Protein AF-J2ZNI0-F1 (afdb_monomer)

Structure (mmCIF, N/CA/C/O backbone):
data_AF-J2ZNI0-F1
#
_entry.id   AF-J2ZNI0-F1
#
loop_
_atom_site.group_PDB
_atom_site.id
_atom_site.type_symbol
_atom_site.label_atom_id
_atom_site.label_alt_id
_atom_site.label_comp_id
_atom_site.label_asym_id
_atom_site.label_entity_id
_atom_site.label_seq_id
_atom_site.pdbx_PDB_ins_code
_atom_site.Cartn_x
_atom_site.Cartn_y
_atom_site.Cartn_z
_atom_site.occupancy
_atom_site.B_iso_or_equiv
_atom_site.auth_seq_id
_atom_site.auth_comp_id
_atom_site.auth_asym_id
_atom_site.auth_atom_id
_atom_site.pdbx_PDB_model_num
ATOM 1 N N . MET A 1 1 ? 14.545 -14.728 9.143 1.00 82.94 1 MET A N 1
ATOM 2 C CA . MET A 1 1 ? 13.294 -15.509 9.314 1.00 82.94 1 MET A CA 1
ATOM 3 C C . MET A 1 1 ? 12.331 -15.325 8.142 1.00 82.94 1 MET A C 1
ATOM 5 O O . MET A 1 1 ? 12.681 -15.823 7.086 1.00 82.94 1 MET A O 1
ATOM 9 N N . VAL A 1 2 ? 11.197 -14.601 8.222 1.00 84.56 2 VAL A N 1
ATOM 10 C CA . VAL A 1 2 ? 10.229 -14.538 7.083 1.00 84.56 2 VAL A CA 1
ATOM 11 C C . VAL A 1 2 ? 10.854 -13.955 5.817 1.00 84.56 2 VAL A C 1
ATOM 13 O O . VAL A 1 2 ? 10.818 -14.554 4.750 1.00 84.56 2 VAL A O 1
ATOM 16 N N . ARG A 1 3 ? 11.522 -12.808 5.967 1.00 85.62 3 ARG A N 1
ATOM 17 C CA . ARG A 1 3 ? 12.233 -12.109 4.887 1.00 85.62 3 ARG A CA 1
ATOM 18 C C . ARG A 1 3 ? 13.288 -12.976 4.188 1.00 85.62 3 ARG A C 1
ATOM 20 O O . ARG A 1 3 ? 13.640 -12.725 3.038 1.00 85.62 3 ARG A O 1
ATOM 27 N N . ASP A 1 4 ? 13.841 -13.935 4.916 1.00 88.50 4 ASP A N 1
ATOM 28 C CA . ASP A 1 4 ? 14.938 -14.780 4.456 1.00 88.50 4 ASP A CA 1
ATOM 29 C C . ASP A 1 4 ? 14.427 -16.152 3.978 1.00 88.50 4 ASP A C 1
ATOM 31 O O . ASP A 1 4 ? 15.221 -16.965 3.520 1.00 88.50 4 ASP A O 1
ATOM 35 N N . GLY A 1 5 ? 13.105 -16.384 4.017 1.00 87.94 5 GLY A N 1
ATOM 36 C CA . GLY A 1 5 ? 12.471 -17.640 3.608 1.00 87.94 5 GLY A CA 1
ATOM 37 C C . GLY A 1 5 ? 12.583 -18.768 4.639 1.00 87.94 5 GLY A C 1
ATOM 38 O O . GLY A 1 5 ? 12.378 -19.924 4.297 1.00 87.94 5 GLY A O 1
ATOM 39 N N . GLU A 1 6 ? 12.919 -18.459 5.894 1.00 90.12 6 GLU A N 1
ATOM 40 C CA . GLU A 1 6 ? 13.098 -19.458 6.964 1.00 90.12 6 GLU A CA 1
ATOM 41 C C . GLU A 1 6 ? 11.835 -19.650 7.824 1.00 90.12 6 GLU A C 1
ATOM 43 O O . GLU A 1 6 ? 11.809 -20.502 8.708 1.00 90.12 6 GLU A O 1
ATOM 48 N N . LEU A 1 7 ? 10.812 -18.810 7.639 1.00 92.00 7 LEU A N 1
ATOM 49 C CA . LEU A 1 7 ? 9.540 -18.874 8.360 1.00 92.00 7 LEU A CA 1
ATOM 50 C C . LEU A 1 7 ? 8.406 -18.476 7.412 1.00 92.00 7 LEU A C 1
ATOM 52 O O . LEU A 1 7 ? 8.493 -17.416 6.791 1.00 92.00 7 LEU A O 1
ATOM 56 N N . ALA A 1 8 ? 7.345 -19.282 7.351 1.00 95.38 8 ALA A N 1
ATOM 57 C CA . ALA A 1 8 ? 6.133 -18.955 6.604 1.00 95.38 8 ALA A CA 1
ATOM 58 C C . ALA A 1 8 ? 5.547 -17.603 7.054 1.00 95.38 8 ALA A C 1
ATOM 60 O O . ALA A 1 8 ? 5.527 -17.269 8.248 1.00 95.38 8 ALA A O 1
ATOM 61 N N . ALA A 1 9 ? 5.067 -16.807 6.100 1.00 95.94 9 ALA A N 1
ATOM 62 C CA . ALA A 1 9 ? 4.512 -15.491 6.387 1.00 95.94 9 ALA A CA 1
ATOM 63 C C . ALA A 1 9 ? 3.203 -15.602 7.185 1.00 95.94 9 ALA A C 1
ATOM 65 O O . ALA A 1 9 ? 2.964 -14.774 8.068 1.00 95.94 9 ALA A O 1
ATOM 66 N N . SER A 1 10 ? 2.402 -16.652 6.964 1.00 96.50 10 SER A N 1
ATOM 67 C CA . SER A 1 10 ? 1.192 -16.921 7.759 1.00 96.50 10 SER A CA 1
ATOM 68 C C . SER A 1 10 ? 1.489 -17.193 9.237 1.00 96.50 10 SER A C 1
ATOM 70 O O . SER A 1 10 ? 0.748 -16.733 10.111 1.00 96.50 10 SER A O 1
ATOM 72 N N . HIS A 1 11 ? 2.598 -17.874 9.547 1.00 96.12 11 HIS A N 1
ATOM 73 C CA . HIS A 1 11 ? 3.023 -18.127 10.926 1.00 96.12 11 HIS A CA 1
ATOM 74 C C . HIS A 1 11 ? 3.373 -16.830 11.649 1.00 96.12 11 HIS A C 1
ATOM 76 O O . HIS A 1 11 ? 2.922 -16.607 12.777 1.00 96.12 11 HIS A O 1
ATOM 82 N N . PHE A 1 12 ? 4.128 -15.946 10.991 1.00 95.81 12 PHE A N 1
ATOM 83 C CA . PHE A 1 12 ? 4.393 -14.621 11.541 1.00 95.81 12 PHE A CA 1
ATOM 84 C C . PHE A 1 12 ? 3.108 -13.807 11.689 1.00 95.81 12 PHE A C 1
ATOM 86 O O . PHE A 1 12 ? 2.906 -13.205 12.738 1.00 95.81 12 PHE A O 1
ATOM 93 N N . LEU A 1 13 ? 2.233 -13.806 10.678 1.00 96.69 13 LEU A N 1
ATOM 94 C CA . LEU A 1 13 ? 0.973 -13.065 10.708 1.00 96.69 13 LEU A CA 1
ATOM 95 C C . LEU A 1 13 ? 0.125 -13.461 11.922 1.00 96.69 13 LEU A C 1
ATOM 97 O O . LEU A 1 13 ? -0.307 -12.599 12.687 1.00 96.69 13 LEU A O 1
ATOM 101 N N . LYS A 1 14 ? -0.037 -14.768 12.155 1.00 96.75 14 LYS A N 1
ATOM 102 C CA . LYS A 1 14 ? -0.744 -15.305 13.322 1.00 96.75 14 LYS A CA 1
ATOM 103 C C . LYS A 1 14 ? -0.095 -14.870 14.638 1.00 96.75 14 LYS A C 1
ATOM 105 O O . LYS A 1 14 ? -0.798 -14.415 15.537 1.00 96.75 14 LYS A O 1
ATOM 110 N N . ALA A 1 15 ? 1.228 -14.985 14.750 1.00 97.12 15 ALA A N 1
ATOM 111 C CA . ALA A 1 15 ? 1.955 -14.590 15.956 1.00 97.12 15 ALA A CA 1
ATOM 112 C C . ALA A 1 15 ? 1.879 -13.074 16.217 1.00 97.12 15 ALA A C 1
ATOM 114 O O . ALA A 1 15 ? 1.720 -12.653 17.360 1.00 97.12 15 ALA A O 1
ATOM 115 N N . ALA A 1 16 ? 1.949 -12.251 15.169 1.00 97.25 16 ALA A N 1
ATOM 116 C CA . ALA A 1 16 ? 1.841 -10.800 15.266 1.00 97.25 16 ALA A CA 1
ATOM 117 C C . ALA A 1 16 ? 0.445 -10.373 15.740 1.00 97.25 16 ALA A C 1
ATOM 119 O O . ALA A 1 16 ? 0.343 -9.537 16.633 1.00 97.25 16 ALA A O 1
ATOM 120 N N . LEU A 1 17 ? -0.619 -10.984 15.205 1.00 97.69 17 LEU A N 1
ATOM 121 C CA . LEU A 1 17 ? -1.990 -10.734 15.659 1.00 97.69 17 LEU A CA 1
ATOM 122 C C . LEU A 1 17 ? -2.195 -11.131 17.128 1.00 97.69 17 LEU A C 1
ATOM 124 O O . LEU A 1 17 ? -2.845 -10.394 17.858 1.00 97.69 17 LEU A O 1
ATOM 128 N N . GLN A 1 18 ? -1.606 -12.244 17.575 1.00 97.62 18 GLN A N 1
ATOM 129 C CA . GLN A 1 18 ? -1.633 -12.650 18.988 1.00 97.62 18 GLN A CA 1
ATOM 130 C C . GLN A 1 18 ? -0.844 -11.690 19.888 1.00 97.62 18 GLN A C 1
ATOM 132 O O . GLN A 1 18 ? -1.264 -11.393 21.000 1.00 97.62 18 GLN A O 1
ATOM 137 N N . ALA A 1 19 ? 0.298 -11.175 19.425 1.00 97.38 19 ALA A N 1
ATOM 138 C CA . ALA A 1 19 ? 1.089 -10.217 20.196 1.00 97.38 19 ALA A CA 1
ATOM 139 C C . ALA A 1 19 ? 0.328 -8.900 20.442 1.00 97.38 19 ALA A C 1
ATOM 141 O O . ALA A 1 19 ? 0.448 -8.309 21.515 1.00 97.38 19 ALA A O 1
ATOM 142 N N . LEU A 1 20 ? -0.502 -8.470 19.484 1.00 97.75 20 LEU A N 1
ATOM 143 C CA . LEU A 1 20 ? -1.340 -7.274 19.618 1.00 97.75 20 LEU A CA 1
ATOM 144 C C . LEU A 1 20 ? -2.411 -7.390 20.719 1.00 97.75 20 LEU A C 1
ATOM 146 O O . LEU A 1 20 ? -2.923 -6.360 21.162 1.00 97.75 20 LEU A O 1
ATOM 150 N N . ASP A 1 21 ? -2.712 -8.599 21.206 1.00 96.19 21 ASP A N 1
ATOM 151 C CA . ASP A 1 21 ? -3.653 -8.814 22.315 1.00 96.19 21 ASP A CA 1
ATOM 152 C C . ASP A 1 21 ? -3.163 -8.179 23.618 1.00 96.19 21 ASP A C 1
ATOM 154 O O . ASP A 1 21 ? -3.965 -7.698 24.415 1.00 96.19 21 ASP A O 1
ATOM 158 N N . VAL A 1 22 ? -1.845 -8.181 23.832 1.00 96.44 22 VAL A N 1
ATOM 159 C CA . VAL A 1 22 ? -1.219 -7.798 25.108 1.00 96.44 22 VAL A CA 1
ATOM 160 C C . VAL A 1 22 ? -0.264 -6.615 24.988 1.00 96.44 22 VAL A C 1
ATOM 162 O O . VAL A 1 22 ? 0.098 -6.027 26.003 1.00 96.44 22 VAL A O 1
ATOM 165 N N . GLU A 1 23 ? 0.177 -6.278 23.775 1.00 97.31 23 GLU A N 1
ATOM 166 C CA . GLU A 1 23 ? 1.100 -5.168 23.554 1.00 97.31 23 GLU A CA 1
ATOM 167 C C . GLU A 1 23 ? 0.386 -3.817 23.679 1.00 97.31 23 GLU A C 1
ATOM 169 O O . GLU A 1 23 ? -0.640 -3.589 23.040 1.00 97.31 23 GLU A O 1
ATOM 174 N N . GLU A 1 24 ? 0.967 -2.902 24.450 1.00 95.56 24 GLU A N 1
ATOM 175 C CA . GLU A 1 24 ? 0.419 -1.566 24.725 1.00 95.56 24 GLU A CA 1
ATOM 176 C C . GLU A 1 24 ? 1.384 -0.439 24.308 1.00 95.56 24 GLU A C 1
ATOM 178 O O . GLU A 1 24 ? 1.010 0.735 24.253 1.00 95.56 24 GLU A O 1
ATOM 183 N N . HIS A 1 25 ? 2.637 -0.759 23.966 1.00 96.81 25 HIS A N 1
ATOM 184 C CA . HIS A 1 25 ? 3.612 0.217 23.500 1.00 96.81 25 HIS A CA 1
ATOM 185 C C . HIS A 1 25 ? 3.367 0.601 22.034 1.00 96.81 25 HIS A C 1
ATOM 187 O O . HIS A 1 25 ? 3.664 -0.152 21.106 1.00 96.81 25 HIS A O 1
ATOM 193 N N . SER A 1 26 ? 2.909 1.838 21.830 1.00 95.69 26 SER A N 1
ATOM 194 C CA . SER A 1 26 ? 2.548 2.425 20.528 1.00 95.69 26 SER A CA 1
ATOM 195 C C . SER A 1 26 ? 3.579 2.193 19.406 1.00 95.69 26 SER A C 1
ATOM 197 O O . SER A 1 26 ? 3.214 1.808 18.297 1.00 95.69 26 SER A O 1
ATOM 199 N N . SER A 1 27 ? 4.883 2.337 19.675 1.00 96.31 27 SER A N 1
ATOM 200 C CA . SER A 1 27 ? 5.927 2.114 18.660 1.00 96.31 27 SER A CA 1
ATOM 201 C C . SER A 1 27 ? 6.095 0.641 18.265 1.00 96.31 27 SER A C 1
ATOM 203 O O . SER A 1 27 ? 6.411 0.341 17.110 1.00 96.31 27 SER A O 1
ATOM 205 N N . VAL A 1 28 ? 5.865 -0.286 19.200 1.00 97.62 28 VAL A N 1
ATOM 206 C CA . VAL A 1 28 ? 5.904 -1.731 18.937 1.00 97.62 28 VAL A CA 1
ATOM 207 C C . VAL A 1 28 ? 4.687 -2.134 18.114 1.00 97.62 28 VAL A C 1
ATOM 209 O O . VAL A 1 28 ? 4.846 -2.822 17.106 1.00 97.62 28 VAL A O 1
ATOM 212 N N . ILE A 1 29 ? 3.503 -1.632 18.474 1.00 98.19 29 ILE A N 1
ATOM 213 C CA . ILE A 1 29 ? 2.250 -1.849 17.738 1.00 98.19 29 ILE A CA 1
ATOM 214 C C . ILE A 1 29 ? 2.391 -1.356 16.299 1.00 98.19 29 ILE A C 1
ATOM 216 O O . ILE A 1 29 ? 2.178 -2.130 15.367 1.00 98.19 29 ILE A O 1
ATOM 220 N N . GLN A 1 30 ? 2.844 -0.116 16.100 1.00 97.31 30 GLN A N 1
ATOM 221 C CA . GLN A 1 30 ? 3.096 0.434 14.769 1.00 97.31 30 GLN A CA 1
ATOM 222 C C . GLN A 1 30 ? 4.065 -0.449 13.963 1.00 97.31 30 GLN A C 1
ATOM 224 O O . GLN A 1 30 ? 3.828 -0.736 12.787 1.00 97.31 30 GLN A O 1
ATOM 229 N N . GLY A 1 31 ? 5.143 -0.922 14.596 1.00 97.81 31 GLY A N 1
ATOM 230 C CA . GLY A 1 31 ? 6.099 -1.830 13.966 1.00 97.81 31 GLY A CA 1
ATOM 231 C C . GLY A 1 31 ? 5.519 -3.211 13.632 1.00 97.81 31 GLY A C 1
ATOM 232 O O . GLY A 1 31 ? 5.945 -3.824 12.651 1.00 97.81 31 GLY A O 1
ATOM 233 N N . LEU A 1 32 ? 4.587 -3.735 14.429 1.00 97.69 32 LEU A N 1
ATOM 234 C CA . LEU A 1 32 ? 3.885 -4.992 14.150 1.00 97.69 32 LEU A CA 1
ATOM 235 C C . LEU A 1 32 ? 2.897 -4.819 12.996 1.00 97.69 32 LEU A C 1
ATOM 237 O O . LEU A 1 32 ? 2.938 -5.606 12.052 1.00 97.69 32 LEU A O 1
ATOM 241 N N . LEU A 1 33 ? 2.089 -3.758 13.018 1.00 98.25 33 LEU A N 1
ATOM 242 C CA . LEU A 1 33 ? 1.130 -3.445 11.957 1.00 98.25 33 LEU A CA 1
ATOM 243 C C . LEU A 1 33 ? 1.825 -3.252 10.605 1.00 98.25 33 LEU A C 1
ATOM 245 O O . LEU A 1 33 ? 1.403 -3.848 9.622 1.00 98.25 33 LEU A O 1
ATOM 249 N N . GLY A 1 34 ? 2.958 -2.542 10.554 1.00 97.44 34 GLY A N 1
ATOM 250 C CA . GLY A 1 34 ? 3.727 -2.408 9.309 1.00 97.44 34 GLY A CA 1
ATOM 251 C C . GLY A 1 34 ? 4.244 -3.747 8.755 1.00 97.44 34 GLY A C 1
ATOM 252 O O . GLY A 1 34 ? 4.296 -3.957 7.539 1.00 97.44 34 GLY A O 1
ATOM 253 N N . ARG A 1 35 ? 4.585 -4.702 9.631 1.00 96.88 35 ARG A N 1
ATOM 254 C CA . ARG A 1 35 ? 4.986 -6.057 9.214 1.00 96.88 35 ARG A CA 1
ATOM 255 C C . ARG A 1 35 ? 3.791 -6.902 8.778 1.00 96.88 35 ARG A C 1
ATOM 257 O O . ARG A 1 35 ? 3.934 -7.665 7.826 1.00 96.88 35 ARG A O 1
ATOM 264 N N . ILE A 1 36 ? 2.632 -6.744 9.420 1.00 97.56 36 ILE A N 1
ATOM 265 C CA . ILE A 1 36 ? 1.362 -7.338 8.973 1.00 97.56 36 ILE A CA 1
ATOM 266 C C . ILE A 1 36 ? 1.040 -6.849 7.557 1.00 97.56 36 ILE A C 1
ATOM 268 O O . ILE A 1 36 ? 0.841 -7.674 6.667 1.00 97.56 36 ILE A O 1
ATOM 272 N N . THR A 1 37 ? 1.123 -5.538 7.314 1.00 96.62 37 THR A N 1
ATOM 273 C CA . THR A 1 37 ? 0.961 -4.954 5.977 1.00 96.62 37 THR A CA 1
ATOM 274 C C . THR A 1 37 ? 1.948 -5.545 4.975 1.00 96.62 37 THR A C 1
ATOM 276 O O . THR A 1 37 ? 1.549 -5.880 3.871 1.00 96.62 37 THR A O 1
ATOM 279 N N . THR A 1 38 ? 3.219 -5.737 5.341 1.00 95.50 38 THR A N 1
ATOM 280 C CA . THR A 1 38 ? 4.216 -6.369 4.449 1.00 95.50 38 THR A CA 1
ATOM 281 C C . THR A 1 38 ? 3.859 -7.824 4.115 1.00 95.50 38 THR A C 1
ATOM 283 O O . THR A 1 38 ? 4.047 -8.275 2.983 1.00 95.50 38 THR A O 1
ATOM 286 N N . CYS A 1 39 ? 3.324 -8.571 5.087 1.00 95.88 39 CYS A N 1
ATOM 287 C CA . CYS A 1 39 ? 2.883 -9.946 4.861 1.00 95.88 39 CYS A CA 1
ATOM 288 C C . CYS A 1 39 ? 1.713 -9.996 3.878 1.00 95.88 39 CYS A C 1
ATOM 290 O O . CYS A 1 39 ? 1.759 -10.762 2.918 1.00 95.88 39 CYS A O 1
ATOM 292 N N . LEU A 1 40 ? 0.704 -9.149 4.086 1.00 95.44 40 LEU A N 1
ATOM 293 C CA . LEU A 1 40 ? -0.473 -9.077 3.226 1.00 95.44 40 LEU A CA 1
ATOM 294 C C . LEU A 1 40 ? -0.149 -8.490 1.845 1.00 95.44 40 LEU A C 1
ATOM 296 O O . LEU A 1 40 ? -0.647 -8.975 0.839 1.00 95.44 40 LEU A O 1
ATOM 300 N N . SER A 1 41 ? 0.707 -7.484 1.725 1.00 92.44 41 SER A N 1
ATOM 301 C CA . SER A 1 41 ? 0.947 -6.849 0.424 1.00 92.44 41 SER A CA 1
ATOM 302 C C . SER A 1 41 ? 1.918 -7.630 -0.467 1.00 92.44 41 SER A C 1
ATOM 304 O O . SER A 1 41 ? 1.745 -7.614 -1.689 1.00 92.44 41 SER A O 1
ATOM 306 N N . ALA A 1 42 ? 2.886 -8.353 0.115 1.00 92.94 42 ALA A N 1
ATOM 307 C CA . ALA A 1 42 ? 3.982 -8.960 -0.644 1.00 92.94 42 ALA A CA 1
ATOM 308 C C . ALA A 1 42 ? 4.298 -10.423 -0.287 1.00 92.94 42 ALA A C 1
ATOM 310 O O . ALA A 1 42 ? 4.409 -11.253 -1.190 1.00 92.94 42 ALA A O 1
ATOM 311 N N . PHE A 1 43 ? 4.496 -10.760 0.994 1.00 95.88 43 PHE A N 1
ATOM 312 C CA . PHE A 1 43 ? 5.112 -12.053 1.351 1.00 95.88 43 PHE A CA 1
ATOM 313 C C . PHE A 1 43 ? 4.167 -13.252 1.304 1.00 95.88 43 PHE A C 1
ATOM 315 O O . PHE A 1 43 ? 4.638 -14.367 1.095 1.00 95.88 43 PHE A O 1
ATOM 322 N N . LEU A 1 44 ? 2.863 -13.055 1.486 1.00 95.81 44 LEU A N 1
ATOM 323 C CA . LEU A 1 44 ? 1.900 -14.130 1.282 1.00 95.81 44 LEU A CA 1
ATOM 324 C C . LEU A 1 44 ? 1.701 -14.379 -0.219 1.00 95.81 44 LEU A C 1
ATOM 326 O O . LEU A 1 44 ? 1.426 -13.426 -0.957 1.00 95.81 44 LEU A O 1
ATOM 330 N N . PRO A 1 45 ? 1.757 -15.643 -0.682 1.00 94.62 45 PRO A N 1
ATOM 331 C CA . PRO A 1 45 ? 1.326 -15.993 -2.024 1.00 94.62 45 PRO A CA 1
ATOM 332 C C . PRO A 1 45 ? -0.107 -15.499 -2.278 1.00 94.62 45 PRO A C 1
ATOM 334 O O . PRO A 1 45 ? -0.946 -15.565 -1.372 1.00 94.62 45 PRO A O 1
ATOM 337 N N . PRO A 1 46 ? -0.442 -15.062 -3.506 1.00 91.69 46 PRO A N 1
ATOM 338 C CA . PRO A 1 46 ? -1.741 -14.464 -3.810 1.00 91.69 46 PRO A CA 1
ATOM 339 C C . PRO A 1 46 ? -2.950 -15.309 -3.388 1.00 91.69 46 PRO A C 1
ATOM 341 O O . PRO A 1 46 ? -3.937 -14.752 -2.912 1.00 91.69 46 PRO A O 1
ATOM 344 N N . ALA A 1 47 ? -2.881 -16.637 -3.533 1.00 91.50 47 ALA A N 1
ATOM 345 C CA . ALA A 1 47 ? -3.949 -17.539 -3.105 1.00 91.50 47 ALA A CA 1
ATOM 346 C C . ALA A 1 47 ? -4.113 -17.558 -1.576 1.00 91.50 47 ALA A C 1
ATOM 348 O O . ALA A 1 47 ? -5.204 -17.290 -1.087 1.00 91.50 47 ALA A O 1
ATOM 349 N N . VAL A 1 48 ? -3.019 -17.758 -0.835 1.00 95.62 48 VAL A N 1
ATOM 350 C CA . VAL A 1 48 ? -3.017 -17.782 0.638 1.00 95.62 48 VAL A CA 1
ATOM 351 C C . VAL A 1 48 ? -3.485 -16.444 1.210 1.00 95.62 48 VAL A C 1
ATOM 353 O O . VAL A 1 48 ? -4.266 -16.395 2.157 1.00 95.62 48 VAL A O 1
ATOM 356 N N . ARG A 1 49 ? -3.069 -15.331 0.598 1.00 95.31 49 ARG A N 1
ATOM 357 C CA . ARG A 1 49 ? -3.551 -13.998 0.965 1.00 95.31 49 ARG A CA 1
ATOM 358 C C . ARG A 1 49 ? -5.063 -13.863 0.838 1.00 95.31 49 ARG A C 1
ATOM 360 O O . ARG A 1 49 ? -5.675 -13.299 1.740 1.00 95.31 49 ARG A O 1
ATOM 367 N N . ARG A 1 50 ? -5.661 -14.330 -0.266 1.00 94.19 50 ARG A N 1
ATOM 368 C CA . ARG A 1 50 ? -7.121 -14.252 -0.455 1.00 94.19 50 ARG A CA 1
ATOM 369 C C . ARG A 1 50 ? -7.870 -14.966 0.669 1.00 94.19 50 ARG A C 1
ATOM 371 O O . ARG A 1 50 ? -8.911 -14.471 1.088 1.00 94.19 50 ARG A O 1
ATOM 378 N N . ASP A 1 51 ? -7.307 -16.058 1.177 1.00 95.81 51 ASP A N 1
ATOM 379 C CA . ASP A 1 51 ? -7.909 -16.842 2.253 1.00 95.81 51 ASP A CA 1
ATOM 380 C C . ASP A 1 51 ? -7.708 -16.192 3.636 1.00 95.81 51 ASP A C 1
ATOM 382 O O . ASP A 1 51 ? -8.619 -16.198 4.463 1.00 95.81 51 ASP A O 1
ATOM 386 N N . LEU A 1 52 ? -6.537 -15.593 3.898 1.00 97.44 52 LEU A N 1
ATOM 387 C CA . LEU A 1 52 ? -6.187 -15.045 5.219 1.00 97.44 52 LEU A CA 1
ATOM 388 C C . LEU A 1 52 ? -6.568 -13.572 5.432 1.00 97.44 52 LEU A C 1
ATOM 390 O O . LEU A 1 52 ? -6.743 -13.152 6.581 1.00 97.44 52 LEU A O 1
ATOM 394 N N . ALA A 1 53 ? -6.685 -12.772 4.369 1.00 97.44 53 ALA A N 1
ATOM 395 C CA . ALA A 1 53 ? -6.957 -11.338 4.483 1.00 97.44 53 ALA A CA 1
ATOM 396 C C . ALA A 1 53 ? -8.289 -11.025 5.200 1.00 97.44 53 ALA A C 1
ATOM 398 O O . ALA A 1 53 ? -8.257 -10.201 6.118 1.00 97.44 53 ALA A O 1
ATOM 399 N N . PRO A 1 54 ? -9.425 -11.699 4.898 1.00 98.25 54 PRO A N 1
ATOM 400 C CA . PRO A 1 54 ? -10.680 -11.460 5.612 1.00 98.25 54 PRO A CA 1
ATOM 401 C C . PRO A 1 54 ? -10.546 -11.659 7.126 1.00 98.25 54 PRO A C 1
ATOM 403 O O . PRO A 1 54 ? -10.806 -10.728 7.883 1.00 98.25 54 PRO A O 1
ATOM 406 N N . GLY A 1 55 ? -10.042 -12.819 7.564 1.00 98.44 55 GLY A N 1
ATOM 407 C CA . GLY A 1 55 ? -9.893 -13.124 8.991 1.00 98.44 55 GLY A CA 1
ATOM 408 C C . GLY A 1 55 ? -8.870 -12.232 9.702 1.00 98.44 55 GLY A C 1
ATOM 409 O O . GLY A 1 55 ? -9.003 -11.952 10.892 1.00 98.44 55 GLY A O 1
ATOM 410 N N . THR A 1 56 ? -7.868 -11.733 8.974 1.00 98.44 56 THR A N 1
ATOM 411 C CA . THR A 1 56 ? -6.909 -10.757 9.509 1.00 98.44 56 THR A CA 1
ATOM 412 C C . THR A 1 56 ? -7.575 -9.411 9.777 1.00 98.44 56 THR A C 1
ATOM 414 O O . THR A 1 56 ? -7.397 -8.849 10.857 1.00 98.44 56 THR A O 1
ATOM 417 N N . ALA A 1 57 ? -8.363 -8.903 8.826 1.00 98.38 57 ALA A N 1
ATOM 418 C CA . ALA A 1 57 ? -9.100 -7.653 8.992 1.00 98.38 57 ALA A CA 1
ATOM 419 C C . ALA A 1 57 ? -10.153 -7.750 10.111 1.00 98.38 57 ALA A C 1
ATOM 421 O O . ALA A 1 57 ? -10.270 -6.819 10.911 1.00 98.38 57 ALA A O 1
ATOM 422 N N . ASP A 1 58 ? -10.840 -8.892 10.235 1.00 98.56 58 ASP A N 1
ATOM 423 C CA . ASP A 1 58 ? -11.755 -9.154 11.355 1.00 98.56 58 ASP A CA 1
ATOM 424 C C . ASP A 1 58 ? -11.014 -9.108 12.693 1.00 98.56 58 ASP A C 1
ATOM 426 O O . ASP A 1 58 ? -11.444 -8.420 13.622 1.00 98.56 58 ASP A O 1
ATOM 430 N N . ARG A 1 59 ? -9.844 -9.756 12.782 1.00 98.62 59 ARG A N 1
ATOM 431 C CA . ARG A 1 59 ? -9.059 -9.754 14.020 1.00 98.62 59 ARG A CA 1
ATOM 432 C C . ARG A 1 59 ? -8.562 -8.360 14.399 1.00 98.62 59 ARG A C 1
ATOM 434 O O . ARG A 1 59 ? -8.606 -7.994 15.572 1.00 98.62 59 ARG A O 1
ATOM 441 N N . LEU A 1 60 ? -8.112 -7.568 13.427 1.00 98.56 60 LEU A N 1
ATOM 442 C CA . LEU A 1 60 ? -7.720 -6.173 13.655 1.00 98.56 60 LEU A CA 1
ATOM 443 C C . LEU A 1 60 ? -8.899 -5.329 14.161 1.00 98.56 60 LEU A C 1
ATOM 445 O O . LEU A 1 60 ? -8.717 -4.493 15.045 1.00 98.56 60 LEU A O 1
ATOM 449 N N . LEU A 1 61 ? -10.108 -5.571 13.650 1.00 98.25 61 LEU A N 1
ATOM 450 C CA . LEU A 1 61 ? -11.317 -4.880 14.093 1.00 98.25 61 LEU A CA 1
ATOM 451 C C . LEU A 1 61 ? -11.736 -5.288 15.513 1.00 98.25 61 LEU A C 1
ATOM 453 O O . LEU A 1 61 ? -12.119 -4.429 16.308 1.00 98.25 61 LEU A O 1
ATOM 457 N N . GLU A 1 62 ? -11.647 -6.572 15.856 1.00 98.31 62 GLU A N 1
ATOM 458 C CA . GLU A 1 62 ? -11.863 -7.056 17.226 1.00 98.31 62 GLU A CA 1
ATOM 459 C C . GLU A 1 62 ? -10.890 -6.400 18.209 1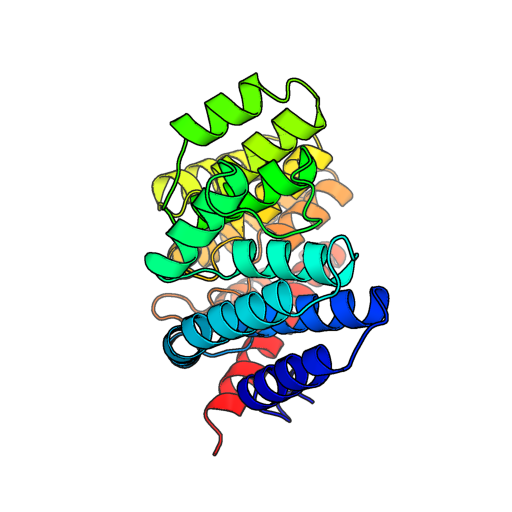.00 98.31 62 GLU A C 1
ATOM 461 O O . GLU A 1 62 ? -11.308 -5.890 19.249 1.00 98.31 62 GLU A O 1
ATOM 466 N N . LEU A 1 63 ? -9.605 -6.355 17.849 1.00 98.31 63 LEU A N 1
ATOM 467 C CA . LEU A 1 63 ? -8.568 -5.678 18.621 1.00 98.31 63 LEU A CA 1
ATOM 468 C C . LEU A 1 63 ? -8.871 -4.184 18.783 1.00 98.31 63 LEU A C 1
ATOM 470 O O . LEU A 1 63 ? -8.751 -3.654 19.885 1.00 98.31 63 LEU A O 1
ATOM 474 N N . ALA A 1 64 ? -9.303 -3.505 17.715 1.00 97.62 64 ALA A N 1
ATOM 475 C CA . ALA A 1 64 ? -9.653 -2.086 17.767 1.00 97.62 64 ALA A CA 1
ATOM 476 C C . ALA A 1 64 ? -10.833 -1.816 18.715 1.00 97.62 64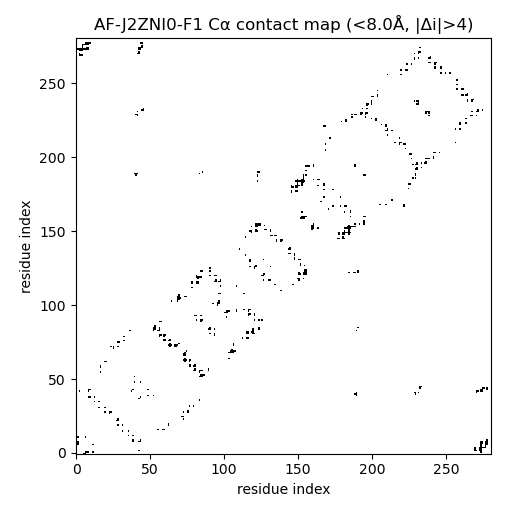 ALA A C 1
ATOM 478 O O . ALA A 1 64 ? -10.840 -0.820 19.435 1.00 97.62 64 ALA A O 1
ATOM 479 N N . ARG A 1 65 ? -11.823 -2.718 18.733 1.00 96.69 65 ARG A N 1
ATOM 480 C CA . ARG A 1 65 ? -12.987 -2.647 19.631 1.00 96.69 65 ARG A CA 1
ATOM 481 C C . ARG A 1 65 ? -12.637 -2.947 21.088 1.00 96.69 65 ARG A C 1
ATOM 483 O O . ARG A 1 65 ? -13.292 -2.412 21.974 1.00 96.69 65 ARG A O 1
ATOM 490 N N . ALA A 1 66 ? -11.645 -3.801 21.327 1.00 96.50 66 ALA A N 1
ATOM 491 C CA . ALA A 1 66 ? -11.195 -4.174 22.668 1.00 96.50 66 ALA A CA 1
ATOM 492 C C . ALA A 1 66 ? -10.151 -3.211 23.260 1.00 96.50 66 ALA A C 1
ATOM 494 O O . ALA A 1 66 ? -9.938 -3.214 24.471 1.00 96.50 66 ALA A O 1
ATOM 495 N N . ALA A 1 67 ? -9.484 -2.411 22.424 1.00 97.00 67 ALA A N 1
ATOM 496 C CA . ALA A 1 67 ? -8.494 -1.438 22.866 1.00 97.00 67 ALA A CA 1
ATOM 497 C C . ALA A 1 67 ? -9.109 -0.372 23.788 1.00 97.00 67 ALA A C 1
ATOM 499 O O . ALA A 1 67 ? -10.282 -0.014 23.667 1.00 97.00 67 ALA A O 1
ATOM 500 N N . GLN A 1 68 ? -8.285 0.183 24.681 1.00 96.50 68 GLN A N 1
ATOM 501 C CA . GLN A 1 68 ? -8.660 1.318 25.523 1.00 96.50 68 GLN A CA 1
ATOM 502 C C . GLN A 1 68 ? -9.216 2.457 24.646 1.00 96.50 68 GLN A C 1
ATOM 504 O O . GLN A 1 68 ? -8.545 2.907 23.711 1.00 96.50 68 GLN A O 1
ATOM 509 N N . ALA A 1 69 ? -10.423 2.930 24.961 1.00 96.94 69 ALA A N 1
ATOM 510 C CA . ALA A 1 69 ? -11.075 4.029 24.253 1.00 96.94 69 ALA A CA 1
ATOM 511 C C . ALA A 1 69 ? -10.171 5.274 24.182 1.00 96.94 69 ALA A C 1
ATOM 513 O O . ALA A 1 69 ? -9.619 5.702 25.199 1.00 96.94 69 ALA A O 1
ATOM 514 N N . GLY A 1 70 ? -10.014 5.843 22.983 1.00 95.56 70 GLY A N 1
ATOM 515 C CA . GLY A 1 70 ? -9.198 7.037 22.735 1.00 95.56 70 GLY A CA 1
ATOM 516 C C . GLY A 1 70 ? -7.685 6.818 22.805 1.00 95.56 70 GLY A C 1
ATOM 517 O O . GLY A 1 70 ? -6.933 7.787 22.864 1.00 95.56 70 GLY A O 1
ATOM 518 N N . SER A 1 71 ? -7.222 5.566 22.822 1.00 96.69 71 SER A N 1
ATOM 519 C CA . SER A 1 71 ? -5.790 5.251 22.815 1.00 96.69 71 SER A CA 1
ATOM 520 C C . SER A 1 71 ? -5.173 5.294 21.415 1.00 96.69 71 SER A C 1
ATOM 522 O O . SER A 1 71 ? -5.828 5.010 20.409 1.00 96.69 71 SER A O 1
ATOM 524 N N . ASP A 1 72 ? -3.858 5.523 21.359 1.00 96.50 72 ASP A N 1
ATOM 525 C CA . ASP A 1 72 ? -3.064 5.376 20.132 1.00 96.50 72 ASP A CA 1
ATOM 526 C C . ASP A 1 72 ? -3.225 3.984 19.504 1.00 96.50 72 ASP A C 1
ATOM 528 O O . ASP A 1 72 ? -3.305 3.863 18.282 1.00 96.50 72 ASP A O 1
ATOM 532 N N . LYS A 1 73 ? -3.307 2.931 20.332 1.00 97.81 73 LYS A N 1
ATOM 533 C CA . LYS A 1 73 ? -3.535 1.547 19.887 1.00 97.81 73 LYS A CA 1
ATOM 534 C C . LYS A 1 73 ? -4.848 1.435 19.114 1.00 97.81 73 LYS A C 1
ATOM 536 O O . LYS A 1 73 ? -4.853 0.884 18.015 1.00 97.81 73 LYS A O 1
ATOM 541 N N . GLN A 1 74 ? -5.935 2.001 19.646 1.00 97.88 74 GLN A N 1
ATOM 542 C CA . GLN A 1 74 ? -7.234 2.029 18.969 1.00 97.88 74 GLN A CA 1
ATOM 543 C C . GLN A 1 74 ? -7.128 2.734 17.607 1.00 97.88 74 GLN A C 1
ATOM 545 O O . GLN A 1 74 ? -7.542 2.172 16.594 1.00 97.88 74 GLN A O 1
ATOM 550 N N . LEU A 1 75 ? -6.507 3.917 17.555 1.00 97.94 75 LEU A N 1
ATOM 551 C CA . LEU A 1 75 ? -6.328 4.676 16.313 1.00 97.94 75 LEU A CA 1
ATOM 552 C C . LEU A 1 75 ? -5.499 3.910 15.265 1.00 97.94 75 LEU A C 1
ATOM 554 O O . LEU A 1 75 ? -5.884 3.824 14.097 1.00 97.94 75 LEU A O 1
ATOM 558 N N . GLN A 1 76 ? -4.365 3.338 15.672 1.00 98.38 76 GLN A N 1
ATOM 559 C CA . GLN A 1 76 ? -3.482 2.571 14.788 1.00 98.38 76 GLN A CA 1
ATOM 560 C C . GLN A 1 76 ? -4.178 1.328 14.221 1.00 98.38 76 GLN A C 1
ATOM 562 O O . GLN A 1 76 ? -4.043 1.038 13.031 1.00 98.38 76 GLN A O 1
ATOM 567 N N . LEU A 1 77 ? -4.961 0.624 15.044 1.00 98.56 77 LEU A N 1
ATOM 568 C CA . LEU A 1 77 ? -5.731 -0.539 14.609 1.00 98.56 77 LEU A CA 1
ATOM 569 C C . LEU A 1 77 ? -6.837 -0.150 13.623 1.00 98.56 77 LEU A C 1
ATOM 571 O O . LEU A 1 77 ? -6.999 -0.831 12.618 1.00 98.56 77 LEU A O 1
ATOM 575 N N . ILE A 1 78 ? -7.542 0.966 13.831 1.00 98.38 78 ILE A N 1
ATOM 576 C CA . ILE A 1 78 ? -8.570 1.437 12.885 1.00 98.38 78 ILE A CA 1
ATOM 577 C C . ILE A 1 78 ? -7.967 1.804 11.527 1.00 98.38 78 ILE A C 1
ATOM 579 O O . ILE A 1 78 ? -8.519 1.426 10.490 1.00 98.38 78 ILE A O 1
ATOM 583 N N . ARG A 1 79 ? -6.802 2.463 11.510 1.00 98.50 79 ARG A N 1
ATOM 584 C CA . ARG A 1 79 ? -6.052 2.711 10.266 1.00 98.50 79 ARG A CA 1
ATOM 585 C C . ARG A 1 79 ? -5.683 1.404 9.560 1.00 98.50 79 ARG A C 1
ATOM 587 O O . ARG A 1 79 ? -5.831 1.306 8.344 1.00 98.50 79 ARG A O 1
ATOM 594 N N . ALA A 1 80 ? -5.252 0.391 10.312 1.00 98.31 80 ALA A N 1
ATOM 595 C CA . ALA A 1 80 ? -4.942 -0.924 9.7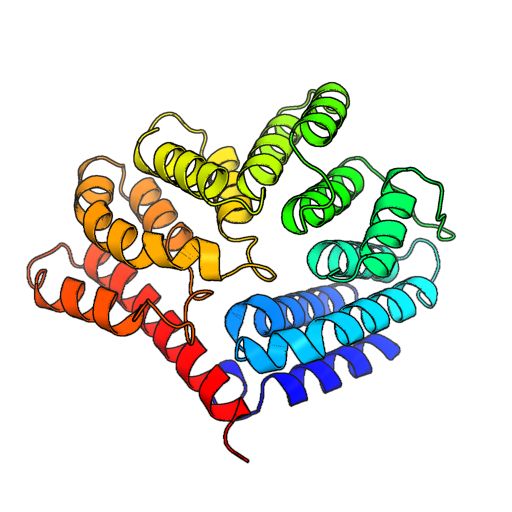56 1.00 98.31 80 ALA A CA 1
ATOM 596 C C . ALA A 1 80 ? -6.193 -1.643 9.215 1.00 98.31 80 ALA A C 1
ATOM 598 O O . ALA A 1 80 ? -6.140 -2.213 8.128 1.00 98.31 80 ALA A O 1
ATOM 599 N N . VAL A 1 81 ? -7.335 -1.566 9.911 1.00 98.50 81 VAL A N 1
ATOM 600 C CA . VAL A 1 81 ? -8.618 -2.096 9.415 1.00 98.50 81 VAL A CA 1
ATOM 601 C C . VAL A 1 81 ? -8.990 -1.432 8.090 1.00 98.50 81 VAL A C 1
ATOM 603 O O . VAL A 1 81 ? -9.327 -2.129 7.139 1.00 98.50 81 VAL A O 1
ATOM 606 N N . ALA A 1 82 ? -8.873 -0.108 7.979 1.00 98.12 82 ALA A N 1
ATOM 607 C CA . ALA A 1 82 ? -9.156 0.605 6.732 1.00 98.12 82 ALA A CA 1
ATOM 608 C C . ALA A 1 82 ? -8.239 0.172 5.578 1.00 98.12 82 ALA A C 1
ATOM 610 O O . ALA A 1 82 ? -8.698 -0.034 4.452 1.00 98.12 82 ALA A O 1
ATOM 611 N N . ALA A 1 83 ? -6.946 -0.003 5.865 1.00 97.44 83 ALA A N 1
ATOM 612 C CA . ALA A 1 83 ? -5.968 -0.448 4.880 1.00 97.44 83 ALA A CA 1
ATOM 613 C C . ALA A 1 83 ? -6.270 -1.864 4.360 1.00 97.44 83 ALA A C 1
ATOM 615 O O . ALA A 1 83 ? -6.141 -2.099 3.158 1.00 97.44 83 ALA A O 1
ATOM 616 N N . HIS A 1 84 ? -6.736 -2.765 5.233 1.00 98.00 84 HIS A N 1
ATOM 617 C CA . HIS A 1 84 ? -6.821 -4.205 4.963 1.00 98.00 84 HIS A CA 1
ATOM 618 C C . HIS A 1 84 ? -8.241 -4.772 4.819 1.00 98.00 84 HIS A C 1
ATOM 620 O O . HIS A 1 84 ? -8.386 -5.939 4.475 1.00 98.00 84 HIS A O 1
ATOM 626 N N . ALA A 1 85 ? -9.303 -3.993 5.045 1.00 97.88 85 ALA A N 1
ATOM 627 C CA . ALA A 1 85 ? -10.683 -4.458 4.873 1.00 97.88 85 ALA A CA 1
ATOM 628 C C . ALA A 1 85 ? -10.928 -4.945 3.436 1.00 97.88 85 ALA A C 1
ATOM 630 O O . ALA A 1 85 ? -10.644 -4.222 2.479 1.00 97.88 85 ALA A O 1
ATOM 631 N N . VAL A 1 86 ? -11.463 -6.154 3.269 1.00 97.25 86 VAL A N 1
ATOM 632 C CA . VAL A 1 86 ? -11.672 -6.777 1.948 1.00 97.25 86 VAL A CA 1
ATOM 633 C C . VAL A 1 86 ? -13.099 -7.266 1.717 1.00 97.25 86 VAL A C 1
ATOM 635 O O . VAL A 1 86 ? -13.512 -7.379 0.564 1.00 97.25 86 VAL A O 1
ATOM 638 N N . THR A 1 87 ? -13.866 -7.544 2.773 1.00 98.12 87 THR A N 1
ATOM 639 C CA . THR A 1 87 ? -15.256 -8.010 2.647 1.00 98.12 87 THR A CA 1
ATOM 640 C C . THR A 1 87 ? -16.244 -6.844 2.662 1.00 98.12 87 THR A C 1
ATOM 642 O O . THR A 1 87 ? -15.953 -5.777 3.199 1.00 98.12 87 THR A O 1
ATOM 645 N N . GLY A 1 88 ? -17.444 -7.044 2.104 1.00 98.12 88 GLY A N 1
ATOM 646 C CA . GLY A 1 88 ? -18.496 -6.019 2.121 1.00 98.12 88 GLY A CA 1
ATOM 647 C C . GLY A 1 88 ? -18.837 -5.542 3.538 1.00 98.12 88 GLY A C 1
ATOM 648 O O . GLY A 1 88 ? -18.886 -4.342 3.778 1.00 98.12 88 GLY A O 1
ATOM 649 N N . GLU A 1 89 ? -18.957 -6.470 4.490 1.00 98.00 89 GLU A N 1
ATOM 650 C CA . GLU A 1 89 ? -19.258 -6.159 5.894 1.00 98.00 89 GLU A CA 1
ATOM 651 C C . GLU A 1 89 ? -18.148 -5.334 6.563 1.00 98.00 89 GLU A C 1
ATOM 653 O O . GLU A 1 89 ? -18.428 -4.358 7.259 1.00 98.00 89 GLU A O 1
ATOM 658 N N . GLN A 1 90 ? -16.877 -5.671 6.314 1.00 98.31 90 GLN A N 1
ATOM 659 C CA . GLN A 1 90 ? -15.741 -4.893 6.818 1.00 98.31 90 GLN A CA 1
ATOM 660 C C . GLN A 1 90 ? -15.735 -3.478 6.232 1.00 98.31 90 GLN A C 1
ATOM 662 O O . GLN A 1 90 ? -15.502 -2.504 6.948 1.00 98.31 90 GLN A O 1
ATOM 667 N N . LEU A 1 91 ? -16.019 -3.350 4.934 1.00 98.56 91 LEU A N 1
ATOM 668 C CA . LEU A 1 91 ? -16.076 -2.057 4.252 1.00 98.56 91 LEU A CA 1
ATOM 669 C C . LEU A 1 91 ? -17.250 -1.203 4.738 1.00 98.56 91 LEU A C 1
ATOM 671 O O . LEU A 1 91 ? -17.096 0.010 4.860 1.00 98.56 91 LEU A O 1
ATOM 675 N N . ASP A 1 92 ? -18.389 -1.809 5.072 1.00 98.38 92 ASP A N 1
ATOM 676 C CA . ASP A 1 92 ? -19.518 -1.100 5.678 1.00 98.38 92 ASP A CA 1
ATOM 677 C C . ASP A 1 92 ? -19.171 -0.585 7.085 1.00 98.38 92 ASP A C 1
ATOM 679 O O . ASP A 1 92 ? -19.537 0.537 7.439 1.00 98.38 92 ASP A O 1
ATOM 683 N N . VAL A 1 93 ? -18.388 -1.338 7.867 1.00 98.06 93 VAL A N 1
ATOM 684 C CA . VAL A 1 93 ? -17.864 -0.858 9.158 1.00 98.06 93 VAL A CA 1
ATOM 685 C C . VAL A 1 93 ? -16.921 0.337 8.968 1.00 98.06 93 VAL A C 1
ATOM 687 O O . VAL A 1 93 ? -17.088 1.349 9.649 1.00 98.06 93 VAL A O 1
ATOM 690 N N . VAL A 1 94 ? -15.969 0.258 8.030 1.00 98.38 94 VAL A N 1
ATOM 691 C CA . VAL A 1 94 ? -15.024 1.357 7.740 1.00 98.38 94 VAL A CA 1
ATOM 692 C C . VAL A 1 94 ? -15.757 2.604 7.231 1.00 98.38 94 VAL A C 1
ATOM 694 O O . VAL A 1 94 ? -15.469 3.714 7.682 1.00 98.38 94 VAL A O 1
ATOM 697 N N . ALA A 1 95 ? -16.744 2.438 6.345 1.00 98.44 95 ALA A N 1
ATOM 698 C CA . ALA A 1 95 ? -17.610 3.530 5.904 1.00 98.44 95 ALA A CA 1
ATOM 699 C C . ALA A 1 95 ? -18.387 4.133 7.082 1.00 98.44 95 ALA A C 1
ATOM 701 O O . ALA A 1 95 ? -18.461 5.355 7.211 1.00 98.44 95 ALA A O 1
ATOM 702 N N . GLY A 1 96 ? -18.879 3.292 7.994 1.00 97.75 96 GLY A N 1
ATOM 703 C CA . GLY A 1 96 ? -19.564 3.747 9.196 1.00 97.75 96 GLY A CA 1
ATOM 704 C C . GLY A 1 96 ? -18.677 4.548 10.153 1.00 97.75 96 GLY A C 1
ATOM 705 O O . GLY A 1 96 ? -19.173 5.485 10.779 1.00 97.75 96 GLY A O 1
ATOM 706 N N . PHE A 1 97 ? -17.373 4.254 10.238 1.00 97.25 97 PHE A N 1
ATOM 707 C CA . PHE A 1 97 ? -16.423 5.109 10.962 1.00 97.25 97 PHE A CA 1
ATOM 708 C C . PHE A 1 97 ? -16.290 6.486 10.304 1.00 97.25 97 PHE A C 1
ATOM 710 O O . PHE A 1 97 ? -16.322 7.502 10.994 1.00 97.25 97 PHE A O 1
ATOM 717 N N . LEU A 1 98 ? -16.200 6.540 8.972 1.00 97.25 98 LEU A N 1
ATOM 718 C CA . LEU A 1 98 ? -16.060 7.799 8.233 1.00 97.25 98 LEU A CA 1
ATOM 719 C C . LEU A 1 98 ? -17.320 8.681 8.311 1.00 97.25 98 LEU A C 1
ATOM 721 O O . LEU A 1 98 ? -17.223 9.913 8.360 1.00 97.25 98 LEU A O 1
ATOM 725 N N . GLU A 1 99 ? -18.495 8.053 8.294 1.00 95.06 99 GLU A N 1
ATOM 726 C CA . GLU A 1 99 ? -19.807 8.711 8.316 1.00 95.06 99 GLU A CA 1
ATOM 727 C C . GLU A 1 99 ? -20.320 8.978 9.742 1.00 95.06 99 GLU A C 1
ATOM 729 O O . GLU A 1 99 ? -21.300 9.702 9.920 1.00 95.06 99 GLU A O 1
ATOM 734 N N . GLY A 1 100 ? -19.658 8.424 10.764 1.00 92.75 100 GLY A N 1
ATOM 735 C CA . GLY A 1 100 ? -20.053 8.555 12.168 1.00 92.75 100 GLY A CA 1
ATOM 736 C C . GLY A 1 100 ? -21.262 7.700 12.567 1.00 92.75 100 GLY A C 1
ATOM 737 O O . GLY A 1 100 ? -21.859 7.938 13.615 1.00 92.75 100 GLY A O 1
ATOM 738 N N . THR A 1 101 ? -21.643 6.713 11.752 1.00 91.75 101 THR A N 1
ATOM 739 C CA . THR A 1 101 ? -22.768 5.798 12.019 1.00 91.75 101 THR A CA 1
ATOM 740 C C . THR A 1 101 ? -22.355 4.557 12.815 1.00 91.75 101 THR A C 1
ATOM 742 O O . THR A 1 101 ? -23.195 3.955 13.481 1.00 91.75 101 THR A O 1
ATOM 745 N N . SER A 1 102 ? -21.062 4.220 12.819 1.00 81.50 102 SER A N 1
ATOM 746 C CA . SER A 1 102 ? -20.473 3.127 13.605 1.00 81.50 102 SER A CA 1
ATOM 747 C C . SER A 1 102 ? -19.502 3.686 14.644 1.00 81.50 102 SER A C 1
ATOM 749 O O . SER A 1 102 ? -18.296 3.516 14.522 1.00 81.50 102 SER A O 1
ATOM 751 N N . ALA A 1 103 ? -19.995 4.400 15.655 1.00 78.69 103 ALA A N 1
ATOM 752 C CA . ALA A 1 103 ? -19.119 5.035 16.640 1.00 78.69 103 ALA A CA 1
ATOM 753 C C . ALA A 1 103 ? -18.367 4.005 17.508 1.00 78.69 103 ALA A C 1
ATOM 755 O O . ALA A 1 103 ? -18.962 3.075 18.056 1.00 78.69 103 ALA A O 1
ATOM 756 N N . LEU A 1 104 ? -17.059 4.212 17.664 1.00 91.06 104 LEU A N 1
ATOM 757 C CA . LEU A 1 104 ? -16.235 3.585 18.695 1.00 91.06 104 LEU A CA 1
ATOM 758 C C . LEU A 1 104 ? -16.005 4.602 19.807 1.00 91.06 104 LEU A C 1
ATOM 760 O O . LEU A 1 104 ? -15.667 5.753 19.534 1.00 91.06 104 LEU A O 1
ATOM 764 N N . GLU A 1 105 ? -16.192 4.188 21.059 1.00 92.31 105 GLU A N 1
ATOM 765 C CA . GLU A 1 105 ? -15.955 5.073 22.196 1.00 92.31 105 GLU A CA 1
ATOM 766 C C . GLU A 1 105 ? -14.507 5.587 22.176 1.00 92.31 105 GLU A C 1
ATOM 768 O O . GLU A 1 105 ? -13.560 4.813 22.012 1.00 92.31 105 GLU A O 1
ATOM 773 N N . GLY A 1 106 ? -14.355 6.906 22.315 1.00 90.81 106 GLY A N 1
ATOM 774 C CA . GLY A 1 106 ? -13.064 7.595 22.319 1.00 90.81 106 GLY A CA 1
ATOM 775 C C . GLY A 1 106 ? -12.400 7.774 20.949 1.00 90.81 106 GLY A C 1
ATOM 776 O O . GLY A 1 106 ? -11.397 8.479 20.881 1.00 90.81 106 GLY A O 1
ATOM 777 N N . LEU A 1 107 ? -12.944 7.207 19.866 1.00 94.38 107 LEU A N 1
ATOM 778 C CA . LEU A 1 107 ? -12.395 7.399 18.524 1.00 94.38 107 LEU A CA 1
ATOM 779 C C . LEU A 1 107 ? -12.769 8.788 17.988 1.00 94.38 107 LEU A C 1
ATOM 781 O O . LEU A 1 107 ? -13.910 9.018 17.583 1.00 94.38 107 LEU A O 1
ATOM 785 N N . ASP A 1 108 ? -11.795 9.694 17.952 1.00 92.25 108 ASP A N 1
ATOM 786 C CA . ASP A 1 108 ? -11.917 10.967 17.243 1.00 92.25 108 ASP A CA 1
ATOM 787 C C . ASP A 1 108 ? -11.540 10.787 15.767 1.00 92.25 108 ASP A C 1
ATOM 789 O O . ASP A 1 108 ? -10.432 10.357 15.436 1.00 92.25 108 ASP A O 1
ATOM 793 N N . VAL A 1 109 ? -12.479 11.091 14.870 1.00 96.31 109 VAL A N 1
ATOM 794 C CA . VAL A 1 109 ? -12.284 10.967 13.420 1.00 96.31 109 VAL A CA 1
ATOM 795 C C . VAL A 1 109 ? -11.856 12.316 12.855 1.00 96.31 109 VAL A C 1
ATOM 797 O O . VAL A 1 109 ? -12.632 13.029 12.210 1.00 96.31 109 VAL A O 1
ATOM 800 N N . ASP A 1 110 ? -10.595 12.651 13.128 1.00 96.19 110 ASP A N 1
ATOM 801 C CA . ASP A 1 110 ? -9.934 13.846 12.612 1.00 96.19 110 ASP A CA 1
ATOM 802 C C . ASP A 1 110 ? -9.716 13.789 11.090 1.00 96.19 110 ASP A C 1
ATOM 804 O O . ASP A 1 110 ? -9.951 12.776 10.427 1.00 96.19 110 ASP A O 1
ATOM 808 N N . GLN A 1 111 ? -9.265 14.900 10.508 1.00 97.38 111 GLN A N 1
ATOM 809 C CA . GLN A 1 111 ? -9.111 15.014 9.057 1.00 97.38 111 GLN A CA 1
ATOM 810 C C . GLN A 1 111 ? -8.116 13.998 8.468 1.00 97.38 111 GLN A C 1
ATOM 812 O O . GLN A 1 111 ? -8.323 13.519 7.352 1.00 97.38 111 GLN A O 1
ATOM 817 N N . ASP A 1 112 ? -7.063 13.636 9.204 1.00 97.12 112 ASP A N 1
ATOM 818 C CA . ASP A 1 112 ? -6.087 12.650 8.745 1.00 97.12 112 ASP A CA 1
ATOM 819 C C . ASP A 1 112 ? -6.681 11.240 8.739 1.00 97.12 112 ASP A C 1
ATOM 821 O O . ASP A 1 112 ? -6.513 10.509 7.758 1.00 97.12 112 ASP A O 1
ATOM 825 N N . LEU A 1 113 ? -7.422 10.871 9.790 1.00 98.00 113 LEU A N 1
ATOM 826 C CA . LEU A 1 113 ? -8.120 9.592 9.846 1.00 98.00 113 LEU A CA 1
ATOM 827 C C . LEU A 1 113 ? -9.223 9.513 8.784 1.00 98.00 113 LEU A C 1
ATOM 829 O O . LEU A 1 113 ? -9.377 8.466 8.160 1.00 98.00 113 LEU A O 1
ATOM 833 N N . ARG A 1 114 ? -9.951 10.604 8.511 1.00 98.50 114 ARG A N 1
ATOM 834 C CA . ARG A 1 114 ? -10.933 10.645 7.409 1.00 98.50 114 ARG A CA 1
ATOM 835 C C . ARG A 1 114 ? -10.298 10.278 6.072 1.00 98.50 114 ARG A C 1
ATOM 837 O O . ARG A 1 114 ? -10.856 9.455 5.347 1.00 98.50 114 ARG A O 1
ATOM 844 N N . TRP A 1 115 ? -9.126 10.839 5.770 1.00 98.62 115 TRP A N 1
ATOM 845 C CA . TRP A 1 115 ? -8.379 10.493 4.562 1.00 98.62 115 TRP A CA 1
ATOM 846 C C . TRP A 1 115 ? -7.895 9.041 4.563 1.00 98.62 115 TRP A C 1
ATOM 848 O O . TRP A 1 115 ? -7.998 8.383 3.533 1.00 98.62 115 TRP A O 1
ATOM 858 N N . ASP A 1 116 ? -7.411 8.516 5.692 1.00 98.50 116 ASP A N 1
ATOM 859 C CA . ASP A 1 116 ? -6.988 7.110 5.786 1.00 98.50 116 ASP A CA 1
ATOM 860 C C . ASP A 1 116 ? -8.166 6.141 5.542 1.00 98.50 116 ASP A C 1
ATOM 862 O O . ASP A 1 116 ? -8.046 5.202 4.751 1.00 98.50 116 ASP A O 1
ATOM 866 N N . LEU A 1 117 ? -9.325 6.403 6.162 1.00 98.62 117 LEU A N 1
ATOM 867 C CA . LEU A 1 117 ? -10.561 5.633 5.973 1.00 98.62 117 LEU A CA 1
ATOM 868 C C . LEU A 1 117 ? -11.039 5.696 4.515 1.00 98.62 117 LEU A C 1
ATOM 870 O O . LEU A 1 117 ? -11.332 4.666 3.906 1.00 98.62 117 LEU A O 1
ATOM 874 N N . LEU A 1 118 ? -11.089 6.902 3.942 1.00 98.81 118 LEU A N 1
ATOM 875 C CA . LEU A 1 118 ? -11.520 7.121 2.564 1.00 98.81 118 LEU A CA 1
ATOM 876 C C . LEU A 1 118 ? -10.592 6.430 1.561 1.00 98.81 118 LEU A C 1
ATOM 878 O O . LEU A 1 118 ? -11.083 5.724 0.684 1.00 98.81 118 LEU A O 1
ATOM 882 N N . THR A 1 119 ? -9.273 6.579 1.694 1.00 98.69 119 THR A N 1
ATOM 883 C CA . THR A 1 119 ? -8.310 5.922 0.799 1.00 98.69 119 THR A CA 1
ATOM 884 C C . THR A 1 119 ? -8.417 4.402 0.889 1.00 98.69 119 THR A C 1
ATOM 886 O O . THR A 1 119 ? -8.377 3.737 -0.146 1.00 98.69 119 THR A O 1
ATOM 889 N N . GLY A 1 120 ? -8.624 3.839 2.086 1.00 98.50 120 GLY A N 1
ATOM 890 C CA . GLY A 1 120 ? -8.895 2.408 2.261 1.00 98.50 120 GLY A CA 1
ATOM 891 C C . GLY A 1 120 ? -10.141 1.939 1.498 1.00 98.50 120 GLY A C 1
ATOM 892 O O . GLY A 1 120 ? -10.084 0.966 0.744 1.00 98.50 120 GLY A O 1
ATOM 893 N N . LEU A 1 121 ? -11.246 2.684 1.617 1.00 98.75 121 LEU A N 1
ATOM 894 C CA . LEU A 1 121 ? -12.508 2.414 0.912 1.00 98.75 121 LEU A CA 1
ATOM 895 C C . L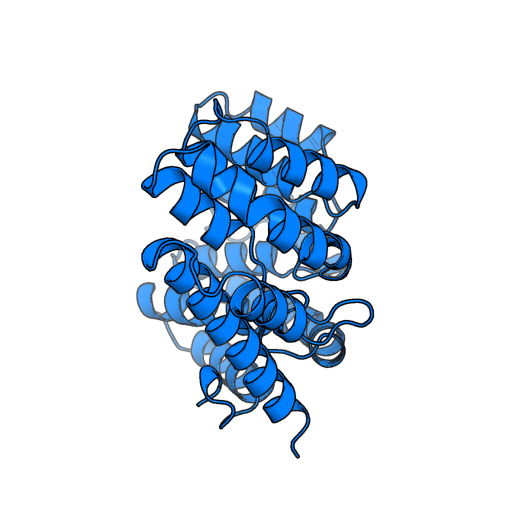EU A 1 121 ? -12.382 2.573 -0.609 1.00 98.75 121 LEU A C 1
ATOM 897 O O . LEU A 1 121 ? -12.960 1.785 -1.360 1.00 98.75 121 LEU A O 1
ATOM 901 N N . VAL A 1 122 ? -11.621 3.564 -1.075 1.00 98.75 122 VAL A N 1
ATOM 902 C CA . VAL A 1 122 ? -11.338 3.762 -2.502 1.00 98.75 122 VAL A CA 1
ATOM 903 C C . VAL A 1 122 ? -10.484 2.623 -3.046 1.00 98.75 122 VAL A C 1
ATOM 905 O O . VAL A 1 122 ? -10.852 2.027 -4.053 1.00 98.75 122 VAL A O 1
ATOM 908 N N . ALA A 1 123 ? -9.405 2.250 -2.354 1.00 98.31 123 ALA A N 1
ATOM 909 C CA . ALA A 1 123 ? -8.544 1.129 -2.734 1.00 98.31 123 ALA A CA 1
ATOM 910 C C . ALA A 1 123 ? -9.283 -0.222 -2.741 1.00 98.31 123 ALA A C 1
ATOM 912 O O . ALA A 1 123 ? -8.876 -1.161 -3.425 1.00 98.31 123 ALA A O 1
ATOM 913 N N . ALA A 1 124 ? -10.370 -0.338 -1.974 1.00 98.00 124 ALA A N 1
ATOM 914 C CA . ALA A 1 124 ? -11.275 -1.484 -1.991 1.00 98.00 124 ALA A CA 1
ATOM 915 C C . ALA A 1 124 ? -12.345 -1.424 -3.095 1.00 98.00 124 ALA A C 1
ATOM 917 O O . ALA A 1 124 ? -13.105 -2.375 -3.259 1.00 98.0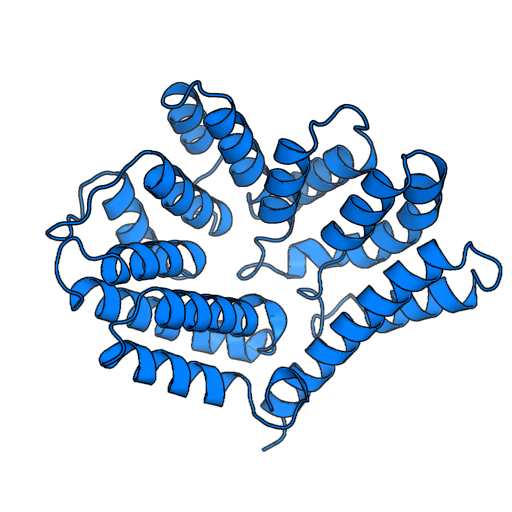0 124 ALA A O 1
ATOM 918 N N . GLY A 1 125 ? -12.432 -0.319 -3.839 1.00 97.94 125 GLY A N 1
ATOM 919 C CA . GLY A 1 125 ? -13.457 -0.088 -4.858 1.00 97.94 125 GLY A CA 1
ATOM 920 C C . GLY A 1 125 ? -14.844 0.217 -4.285 1.00 97.94 125 GLY A C 1
ATOM 921 O O . GLY A 1 125 ? -15.821 0.228 -5.030 1.00 97.94 125 GLY A O 1
ATOM 922 N N . ARG A 1 126 ? -14.957 0.464 -2.971 1.00 98.12 126 ARG A N 1
ATOM 923 C CA . ARG A 1 126 ? -16.224 0.824 -2.313 1.00 98.12 126 ARG A CA 1
ATOM 924 C C . ARG A 1 126 ? -16.629 2.256 -2.636 1.00 98.12 126 ARG A C 1
ATOM 926 O O . ARG A 1 126 ? -17.813 2.519 -2.835 1.00 98.12 126 ARG A O 1
ATOM 933 N N . PHE A 1 127 ? -15.647 3.154 -2.673 1.00 98.44 127 PHE A N 1
ATOM 934 C CA . PHE A 1 127 ? -15.786 4.566 -3.025 1.00 98.44 127 PHE A CA 1
ATOM 935 C C . PHE A 1 127 ? -14.914 4.924 -4.235 1.00 98.44 127 PHE A C 1
ATOM 937 O O . PHE A 1 127 ? -14.052 4.154 -4.649 1.00 98.44 127 PHE A O 1
ATOM 944 N N . GLY A 1 128 ? -15.153 6.102 -4.812 1.00 97.69 128 GLY A N 1
ATOM 945 C CA . GLY A 1 128 ? -14.432 6.608 -5.981 1.00 97.69 128 GLY A CA 1
ATOM 946 C C . GLY A 1 128 ? -14.453 8.134 -6.044 1.00 97.69 128 GLY A C 1
ATOM 947 O O . GLY A 1 128 ? -14.631 8.793 -5.018 1.00 97.69 128 GLY A O 1
ATOM 948 N N . GLU A 1 129 ? -14.306 8.689 -7.250 1.00 98.00 129 GLU A N 1
ATOM 949 C CA . GLU A 1 129 ? -14.080 10.127 -7.485 1.00 98.00 129 GLU A CA 1
ATOM 950 C C . GLU A 1 129 ? -15.082 11.047 -6.775 1.00 98.00 129 GLU A C 1
ATOM 952 O O . GLU A 1 129 ? -14.679 12.057 -6.211 1.00 98.00 129 GLU A O 1
ATOM 957 N N . GLU A 1 130 ? -16.370 10.694 -6.727 1.00 98.31 130 GLU A N 1
ATOM 958 C CA . GLU A 1 130 ? -17.388 11.522 -6.061 1.00 98.31 130 GLU A CA 1
ATOM 959 C C . GLU A 1 130 ? -17.070 11.748 -4.572 1.00 98.31 130 GLU A C 1
ATOM 961 O O . GLU A 1 130 ? -17.125 12.875 -4.075 1.00 98.31 130 GLU A O 1
ATOM 966 N N . ARG A 1 131 ? -16.695 10.680 -3.855 1.00 98.44 131 ARG A N 1
ATOM 967 C CA . ARG A 1 131 ? -16.356 10.755 -2.428 1.00 98.44 131 ARG A CA 1
ATOM 968 C C . ARG A 1 131 ? -15.012 11.440 -2.203 1.00 98.44 131 ARG A C 1
ATOM 970 O O . ARG A 1 131 ? -14.887 12.198 -1.246 1.00 98.44 131 ARG A O 1
ATOM 977 N N . ILE A 1 132 ? -14.048 11.226 -3.099 1.00 98.69 132 ILE A N 1
ATOM 978 C CA . ILE A 1 132 ? -12.752 11.920 -3.067 1.00 98.69 132 ILE A CA 1
ATOM 979 C C . ILE A 1 132 ? -12.953 13.424 -3.229 1.00 98.69 132 ILE A C 1
ATOM 981 O O . ILE A 1 132 ? -12.440 14.198 -2.427 1.00 98.69 132 ILE A O 1
ATOM 985 N N . HIS A 1 133 ? -13.744 13.839 -4.218 1.00 98.44 133 HIS A N 1
ATOM 986 C CA . HIS A 1 133 ? -14.031 15.245 -4.468 1.00 98.44 133 HIS A CA 1
ATOM 987 C C . HIS A 1 133 ? -14.761 15.904 -3.290 1.00 98.44 133 HIS A C 1
ATOM 989 O O . HIS A 1 133 ? -14.435 17.028 -2.913 1.00 98.44 133 HIS A O 1
ATOM 995 N N . ALA A 1 134 ? -15.724 15.206 -2.679 1.00 98.31 134 ALA A N 1
ATOM 996 C CA . ALA A 1 134 ? -16.426 15.708 -1.501 1.00 98.31 134 ALA A CA 1
ATOM 997 C C . ALA A 1 134 ? -15.476 15.943 -0.311 1.00 98.31 134 ALA A C 1
ATOM 999 O O . ALA A 1 134 ? -15.582 16.969 0.365 1.00 98.31 134 ALA A O 1
ATOM 1000 N N . GLU A 1 135 ? -14.531 15.030 -0.075 1.00 98.44 135 GLU A N 1
ATOM 1001 C CA . GLU A 1 135 ? -13.545 15.179 1.000 1.00 98.44 135 GLU A CA 1
ATOM 1002 C C . GLU A 1 135 ? -12.478 16.236 0.663 1.00 98.44 135 GLU A C 1
ATOM 1004 O O . GLU A 1 135 ? -12.132 17.048 1.514 1.00 98.44 135 GLU A O 1
ATOM 1009 N N . GLU A 1 136 ? -12.035 16.334 -0.593 1.00 98.25 136 GLU A N 1
ATOM 1010 C CA . GLU A 1 136 ? -11.129 17.395 -1.065 1.00 98.25 136 GLU A CA 1
ATOM 1011 C C . GLU A 1 136 ? -11.764 18.793 -0.945 1.00 98.25 136 GLU A C 1
ATOM 1013 O O . GLU A 1 136 ? -11.100 19.773 -0.601 1.00 98.25 136 GLU A O 1
ATOM 1018 N N . ALA A 1 137 ? -13.074 18.907 -1.182 1.00 97.94 137 ALA A N 1
ATOM 1019 C CA . ALA A 1 137 ? -13.809 20.152 -0.974 1.00 97.94 137 ALA A CA 1
ATOM 1020 C C . ALA A 1 137 ? -13.913 20.529 0.514 1.00 97.94 137 ALA A C 1
ATOM 1022 O O . ALA A 1 137 ? -13.979 21.720 0.843 1.00 97.94 137 ALA A O 1
ATOM 1023 N N . ARG A 1 138 ? -13.916 19.529 1.407 1.00 97.31 138 ARG A N 1
ATOM 1024 C CA . ARG A 1 138 ? -13.903 19.708 2.863 1.00 97.31 138 ARG A CA 1
ATOM 1025 C C . ARG A 1 138 ? -12.519 20.125 3.364 1.00 97.31 138 ARG A C 1
ATOM 1027 O O . ARG A 1 138 ? -12.424 21.070 4.146 1.00 97.31 138 ARG A O 1
ATOM 1034 N N . ASP A 1 139 ? -11.463 19.474 2.887 1.00 97.69 139 ASP A N 1
ATOM 1035 C CA . ASP A 1 139 ? -10.073 19.748 3.250 1.00 97.69 139 ASP A CA 1
ATOM 1036 C C . ASP A 1 139 ? -9.331 20.490 2.135 1.00 97.69 139 ASP A C 1
ATOM 1038 O O . ASP A 1 139 ? -8.623 19.924 1.303 1.00 97.69 139 ASP A O 1
ATOM 1042 N N . ARG A 1 140 ? -9.469 21.818 2.145 1.00 96.44 140 ARG A N 1
ATOM 1043 C CA . ARG A 1 140 ? -8.891 22.703 1.121 1.00 96.44 140 ARG A CA 1
ATOM 1044 C C . ARG A 1 140 ? -7.405 23.019 1.341 1.00 96.44 140 ARG A C 1
ATOM 1046 O O . ARG A 1 140 ? -6.900 23.976 0.744 1.00 96.44 140 ARG A O 1
ATOM 1053 N N . THR A 1 141 ? -6.722 22.275 2.209 1.00 97.12 141 THR A N 1
ATOM 1054 C CA . THR A 1 141 ? -5.290 22.446 2.483 1.00 97.12 141 THR A CA 1
ATOM 1055 C C . THR A 1 141 ? -4.427 21.833 1.375 1.00 97.12 141 THR A C 1
ATOM 1057 O O . THR A 1 141 ? -4.911 21.099 0.513 1.00 97.12 141 THR A O 1
ATOM 1060 N N . THR A 1 142 ? -3.125 22.133 1.378 1.00 96.25 142 THR A N 1
ATOM 1061 C CA . THR A 1 142 ? -2.165 21.460 0.485 1.00 96.25 142 THR A CA 1
ATOM 1062 C C . THR A 1 142 ? -2.139 19.955 0.751 1.00 96.25 142 THR A C 1
ATOM 1064 O O . THR A 1 142 ? -2.255 19.175 -0.190 1.00 96.25 142 THR A O 1
ATOM 1067 N N . THR A 1 143 ? -2.094 19.555 2.026 1.00 95.75 143 THR A N 1
ATOM 1068 C CA . THR A 1 143 ? -2.150 18.149 2.443 1.00 95.75 143 THR A CA 1
ATOM 1069 C C . THR A 1 143 ? -3.432 17.470 1.962 1.00 95.75 143 THR A C 1
ATOM 1071 O O . THR A 1 143 ? -3.373 16.349 1.468 1.00 95.75 143 THR A O 1
ATOM 1074 N N . GLY A 1 144 ? -4.581 18.151 2.024 1.00 97.62 144 GLY A N 1
ATOM 1075 C CA . GLY A 1 144 ? -5.850 17.631 1.508 1.00 97.62 144 GLY A CA 1
ATOM 1076 C C . GLY A 1 144 ? -5.813 17.326 0.010 1.00 97.62 144 GLY A C 1
ATOM 1077 O O . GLY A 1 144 ? -6.245 16.257 -0.415 1.00 97.62 144 GLY A O 1
ATOM 1078 N N . ARG A 1 145 ? -5.204 18.203 -0.799 1.00 97.12 145 ARG A N 1
ATOM 1079 C CA . ARG A 1 145 ? -5.009 17.957 -2.244 1.00 97.12 145 ARG A CA 1
ATOM 1080 C C . ARG A 1 145 ? -4.072 16.782 -2.516 1.00 97.12 145 ARG A C 1
ATOM 1082 O O . ARG A 1 145 ? -4.328 15.981 -3.410 1.00 97.12 145 ARG A O 1
ATOM 1089 N N . GLU A 1 146 ? -2.999 16.659 -1.740 1.00 97.88 146 GLU A N 1
ATOM 1090 C CA . GLU A 1 146 ? -2.061 15.536 -1.832 1.00 97.88 146 GLU A CA 1
ATOM 1091 C C . GLU A 1 146 ? -2.723 14.201 -1.463 1.00 97.88 146 GLU A C 1
ATOM 1093 O O . GLU A 1 146 ? -2.535 13.198 -2.154 1.00 97.88 146 GLU A O 1
ATOM 1098 N N . ARG A 1 147 ? -3.548 14.190 -0.409 1.00 98.38 147 ARG A N 1
ATOM 1099 C CA . ARG A 1 147 ? -4.355 13.031 -0.003 1.00 98.38 147 ARG A CA 1
ATOM 1100 C C . ARG A 1 147 ? -5.420 12.681 -1.044 1.00 98.38 147 ARG A C 1
ATOM 1102 O O . ARG A 1 147 ? -5.641 11.502 -1.306 1.00 98.38 147 ARG A O 1
ATOM 1109 N N . ALA A 1 148 ? -6.028 13.676 -1.689 1.00 98.44 148 ALA A N 1
ATOM 1110 C CA . ALA A 1 148 ? -6.954 13.449 -2.795 1.00 98.44 148 ALA A CA 1
ATOM 1111 C C . ALA A 1 148 ? -6.248 12.813 -4.005 1.00 98.44 148 ALA A C 1
ATOM 1113 O O . ALA A 1 148 ? -6.770 11.869 -4.597 1.00 98.44 148 ALA A O 1
ATOM 1114 N N . ALA A 1 149 ? -5.045 13.284 -4.355 1.00 98.25 149 ALA A N 1
ATOM 1115 C CA . ALA A 1 149 ? -4.233 12.696 -5.422 1.00 98.25 149 ALA A CA 1
ATOM 1116 C C . ALA A 1 149 ? -3.844 11.239 -5.116 1.00 98.25 149 ALA A C 1
ATOM 1118 O O . ALA A 1 149 ? -3.955 10.374 -5.984 1.00 98.25 149 ALA A O 1
ATOM 1119 N N . GLU A 1 150 ? -3.466 10.948 -3.869 1.00 98.56 150 GLU A N 1
ATOM 1120 C CA . GLU A 1 150 ? -3.236 9.580 -3.399 1.00 98.56 150 GLU A CA 1
ATOM 1121 C C . GLU A 1 150 ? -4.484 8.699 -3.543 1.00 98.56 150 GLU A C 1
ATOM 1123 O O . GLU A 1 150 ? -4.399 7.599 -4.090 1.00 98.56 150 GLU A O 1
ATOM 1128 N N . ALA A 1 151 ? -5.645 9.170 -3.078 1.00 98.69 151 ALA A N 1
ATOM 1129 C CA . ALA A 1 151 ? -6.887 8.409 -3.162 1.00 98.69 151 ALA A CA 1
ATOM 1130 C C . ALA A 1 151 ? -7.266 8.115 -4.623 1.00 98.69 151 ALA A C 1
ATOM 1132 O O . ALA A 1 151 ? -7.631 6.986 -4.944 1.00 98.69 151 ALA A O 1
ATOM 1133 N N . ARG A 1 152 ? -7.102 9.083 -5.536 1.00 98.56 152 ARG A N 1
ATOM 1134 C CA . ARG A 1 152 ? -7.328 8.874 -6.980 1.00 98.56 152 ARG A CA 1
ATOM 1135 C C . ARG A 1 152 ? -6.400 7.810 -7.556 1.00 98.56 152 ARG A C 1
ATOM 1137 O O . ARG A 1 152 ? -6.860 6.922 -8.269 1.00 98.56 152 ARG A O 1
ATOM 1144 N N . ALA A 1 153 ? -5.121 7.851 -7.191 1.00 98.50 153 ALA A N 1
ATOM 1145 C CA . ALA A 1 153 ? -4.137 6.848 -7.593 1.00 98.50 153 ALA A CA 1
ATOM 1146 C C . ALA A 1 153 ? -4.432 5.443 -7.026 1.00 98.50 153 ALA A C 1
ATOM 1148 O O . ALA A 1 153 ? -4.021 4.425 -7.595 1.00 98.50 153 ALA A O 1
ATOM 1149 N N . ALA A 1 154 ? -5.173 5.372 -5.917 1.00 98.44 154 ALA A N 1
ATOM 1150 C CA . ALA A 1 154 ? -5.601 4.127 -5.291 1.00 98.44 154 ALA A CA 1
ATOM 1151 C C . ALA A 1 154 ? -6.829 3.480 -5.951 1.00 98.44 154 ALA A C 1
ATOM 1153 O O . ALA A 1 154 ? -7.100 2.316 -5.662 1.00 98.44 154 ALA A O 1
ATOM 1154 N N . ILE A 1 155 ? -7.546 4.170 -6.850 1.00 98.62 155 ILE A N 1
ATOM 1155 C CA . ILE A 1 155 ? -8.722 3.608 -7.533 1.00 98.62 155 ILE A CA 1
ATOM 1156 C C . ILE A 1 155 ? -8.333 2.287 -8.238 1.00 98.62 155 ILE A C 1
ATOM 1158 O O . ILE A 1 155 ? -7.433 2.280 -9.085 1.00 98.62 155 ILE A O 1
ATOM 1162 N N . PRO A 1 156 ? -8.994 1.153 -7.927 1.00 97.94 156 PRO A N 1
ATOM 1163 C CA . PRO A 1 156 ? -8.563 -0.173 -8.367 1.00 97.94 156 PRO A CA 1
ATOM 1164 C C . PRO A 1 156 ? -9.136 -0.522 -9.749 1.00 97.94 156 PRO A C 1
ATOM 1166 O O . PRO A 1 156 ? -9.843 -1.518 -9.913 1.00 97.94 156 PRO A O 1
ATOM 1169 N N . THR A 1 157 ? -8.837 0.307 -10.751 1.00 98.12 157 THR A N 1
ATOM 1170 C CA . THR A 1 157 ? -9.224 0.084 -12.157 1.00 98.12 157 THR A CA 1
ATOM 1171 C C . THR A 1 157 ? -8.003 0.170 -13.073 1.00 98.12 157 THR A C 1
ATOM 1173 O O . THR A 1 157 ? -7.095 0.948 -12.763 1.00 98.12 157 THR A O 1
ATOM 1176 N N . PRO A 1 158 ? -7.953 -0.588 -14.187 1.00 98.12 158 PRO A N 1
ATOM 1177 C CA . PRO A 1 158 ? -6.866 -0.480 -15.160 1.00 98.12 158 PRO A CA 1
ATOM 1178 C C . PRO A 1 158 ? -6.646 0.959 -15.638 1.00 98.12 158 PRO A C 1
ATOM 1180 O O . PRO A 1 158 ? -5.518 1.442 -15.642 1.00 98.12 158 PRO A O 1
ATOM 1183 N N . GLU A 1 159 ? -7.730 1.676 -15.938 1.00 97.94 159 GLU A N 1
ATOM 1184 C CA . GLU A 1 159 ? -7.692 3.040 -16.466 1.00 97.94 159 GLU A CA 1
ATOM 1185 C C . GLU A 1 159 ? -7.088 4.020 -15.454 1.00 97.94 159 GLU A C 1
ATOM 1187 O O . GLU A 1 159 ? -6.283 4.879 -15.819 1.00 97.94 159 GLU A O 1
ATOM 1192 N N . ALA A 1 160 ? -7.436 3.885 -14.168 1.00 97.94 160 ALA A N 1
ATOM 1193 C CA . ALA A 1 160 ? -6.863 4.724 -13.120 1.00 97.94 160 ALA A CA 1
ATOM 1194 C C . ALA A 1 160 ? -5.375 4.428 -12.896 1.00 97.94 160 ALA A C 1
ATOM 1196 O O . ALA A 1 160 ? -4.596 5.363 -12.699 1.00 97.94 160 ALA A O 1
ATOM 1197 N N . LYS A 1 161 ? -4.961 3.153 -12.946 1.00 98.44 161 LYS A N 1
ATOM 1198 C CA . LYS A 1 161 ? -3.545 2.780 -12.806 1.00 98.44 161 LYS A CA 1
ATOM 1199 C C . LYS A 1 161 ? -2.721 3.287 -13.982 1.00 98.44 161 LYS A C 1
ATOM 1201 O O . LYS A 1 161 ? -1.672 3.880 -13.753 1.00 98.44 161 LYS A O 1
ATOM 1206 N N . GLU A 1 162 ? -3.237 3.176 -15.202 1.00 98.12 162 GLU A N 1
ATOM 1207 C CA . GLU A 1 162 ? -2.577 3.696 -16.400 1.00 98.12 162 GLU A CA 1
ATOM 1208 C C . GLU A 1 162 ? -2.467 5.228 -16.371 1.00 98.12 162 GLU A C 1
ATOM 1210 O O . GLU A 1 162 ? -1.397 5.786 -16.610 1.00 98.12 162 GLU A O 1
ATOM 1215 N N . ALA A 1 163 ? -3.544 5.932 -16.006 1.00 97.81 163 ALA A N 1
ATOM 1216 C CA . ALA A 1 163 ? -3.515 7.387 -15.865 1.00 97.81 163 ALA A CA 1
ATOM 1217 C C . ALA A 1 163 ? -2.519 7.845 -14.785 1.00 97.81 163 ALA A C 1
ATOM 1219 O O . ALA A 1 163 ? -1.783 8.810 -14.989 1.00 97.81 163 ALA A O 1
ATOM 1220 N N . THR A 1 164 ? -2.472 7.132 -13.657 1.00 98.06 164 THR A N 1
ATOM 1221 C CA . THR A 1 164 ? -1.535 7.395 -12.556 1.00 98.06 164 THR A CA 1
ATOM 1222 C C . THR A 1 164 ? -0.090 7.161 -12.983 1.00 98.06 164 THR A C 1
ATOM 1224 O O . THR A 1 164 ? 0.775 7.991 -12.708 1.00 98.06 164 THR A O 1
ATOM 1227 N N . TRP A 1 165 ? 0.169 6.052 -13.675 1.00 97.75 165 TRP A N 1
ATOM 1228 C CA . TRP A 1 165 ? 1.482 5.719 -14.212 1.00 97.75 165 TRP A CA 1
ATOM 1229 C C . TRP A 1 165 ? 1.984 6.798 -15.171 1.00 97.75 165 TRP A C 1
ATOM 1231 O O . TRP A 1 165 ? 3.054 7.363 -14.949 1.00 97.75 165 TRP A O 1
ATOM 1241 N N . ARG A 1 166 ? 1.170 7.164 -16.171 1.00 96.31 166 ARG A N 1
ATOM 1242 C CA . ARG A 1 166 ? 1.500 8.236 -17.123 1.00 96.31 166 ARG A CA 1
ATOM 1243 C C . ARG A 1 166 ? 1.760 9.561 -16.413 1.00 96.31 166 ARG A C 1
ATOM 1245 O O . ARG A 1 166 ? 2.743 10.224 -16.711 1.00 96.31 166 ARG A O 1
ATOM 1252 N N . ALA A 1 167 ? 0.948 9.926 -15.418 1.00 95.75 167 ALA A N 1
ATOM 1253 C CA . ALA A 1 167 ? 1.192 11.138 -14.638 1.00 95.75 167 ALA A CA 1
ATOM 1254 C C . ALA A 1 167 ? 2.564 11.112 -13.935 1.00 95.75 167 ALA A C 1
ATOM 1256 O O . ALA A 1 167 ? 3.289 12.097 -13.980 1.00 95.75 167 ALA A O 1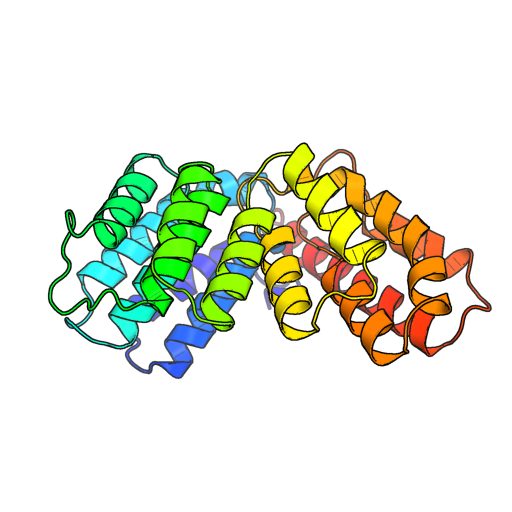
ATOM 1257 N N . LEU A 1 168 ? 2.962 9.993 -13.326 1.00 95.12 168 LEU A N 1
ATOM 1258 C CA . LEU A 1 168 ? 4.264 9.879 -12.657 1.00 95.12 168 LEU A CA 1
ATOM 1259 C C . LEU A 1 168 ? 5.446 9.894 -13.643 1.00 95.12 168 LEU A C 1
ATOM 1261 O O . LEU A 1 168 ? 6.479 10.513 -13.367 1.00 95.12 168 LEU A O 1
ATOM 1265 N N . VAL A 1 169 ? 5.302 9.218 -14.786 1.00 93.94 169 VAL A N 1
ATOM 1266 C CA . VAL A 1 169 ? 6.374 9.056 -15.780 1.00 93.94 169 VAL A CA 1
ATOM 1267 C C . VAL A 1 169 ? 6.539 10.300 -16.658 1.00 93.94 169 VAL A C 1
ATOM 1269 O O . VAL A 1 169 ? 7.673 10.731 -16.896 1.00 93.94 169 VAL A O 1
ATOM 1272 N N . ASP A 1 170 ? 5.439 10.935 -17.059 1.00 91.25 170 ASP A N 1
ATOM 1273 C CA . ASP A 1 170 ? 5.438 12.006 -18.061 1.00 91.25 170 ASP A CA 1
ATOM 1274 C C . ASP A 1 170 ? 5.407 13.415 -17.444 1.00 91.25 170 ASP A C 1
ATOM 1276 O O . ASP A 1 170 ? 5.979 14.349 -18.014 1.00 91.25 170 ASP A O 1
ATOM 1280 N N . ASP A 1 171 ? 4.786 13.602 -16.271 1.00 90.00 171 ASP A N 1
ATOM 1281 C CA . ASP A 1 171 ? 4.697 14.918 -15.628 1.00 90.00 171 ASP A CA 1
ATOM 1282 C C . ASP A 1 171 ? 5.917 15.197 -14.738 1.00 90.00 171 ASP A C 1
ATOM 1284 O O . ASP A 1 171 ? 6.010 14.788 -13.578 1.00 90.00 171 ASP A O 1
ATOM 1288 N N . ALA A 1 172 ? 6.878 15.945 -15.279 1.00 85.62 172 ALA A N 1
ATOM 1289 C CA . ALA A 1 172 ? 8.047 16.407 -14.531 1.00 85.62 172 ALA A CA 1
ATOM 1290 C C . ALA A 1 172 ? 7.766 17.598 -13.593 1.00 85.62 172 ALA A C 1
ATOM 1292 O O . ALA A 1 172 ? 8.669 18.017 -12.867 1.00 85.62 172 ALA A O 1
ATOM 1293 N N . SER A 1 173 ? 6.552 18.160 -13.615 1.00 88.31 173 SER A N 1
ATOM 1294 C CA . SER A 1 173 ? 6.160 19.314 -12.796 1.00 88.31 173 SER A CA 1
ATOM 1295 C C . SER A 1 173 ? 5.467 18.938 -11.483 1.00 88.31 173 SER A C 1
ATOM 1297 O O . SER A 1 173 ? 5.254 19.813 -10.639 1.00 88.31 173 SER A O 1
ATOM 1299 N N . MET A 1 174 ? 5.153 17.652 -11.285 1.00 90.94 174 MET A N 1
ATOM 1300 C CA . MET A 1 174 ? 4.525 17.154 -10.064 1.00 90.94 174 MET A CA 1
ATOM 1301 C C . MET A 1 174 ? 5.393 17.472 -8.830 1.00 90.94 174 MET A C 1
ATOM 1303 O O . MET A 1 174 ? 6.574 17.120 -8.802 1.00 90.94 174 MET A O 1
ATOM 1307 N N . PRO A 1 175 ? 4.840 18.118 -7.784 1.00 90.81 175 PRO A N 1
ATOM 1308 C CA . PRO A 1 175 ? 5.579 18.363 -6.549 1.00 90.81 175 PRO A CA 1
ATOM 1309 C C . PRO A 1 175 ? 6.016 17.057 -5.874 1.00 90.81 175 PRO A C 1
ATOM 1311 O O . PRO A 1 175 ? 5.246 16.101 -5.826 1.00 90.81 175 PRO A O 1
ATOM 1314 N N . ASN A 1 176 ? 7.214 17.035 -5.278 1.00 88.62 176 ASN A N 1
ATOM 1315 C CA . ASN A 1 176 ? 7.792 15.825 -4.672 1.00 88.62 176 ASN A CA 1
ATOM 1316 C C . ASN A 1 176 ? 6.869 15.150 -3.638 1.00 88.62 176 ASN A C 1
ATOM 1318 O O . ASN A 1 176 ? 6.711 13.934 -3.665 1.00 88.62 176 ASN A O 1
ATOM 1322 N N . GLU A 1 177 ? 6.240 15.924 -2.749 1.00 90.25 177 GLU A N 1
ATOM 1323 C CA . GLU A 1 177 ? 5.320 15.381 -1.734 1.00 90.25 177 GLU A CA 1
ATOM 1324 C C . GLU A 1 177 ? 4.069 14.764 -2.375 1.00 90.25 177 GLU A C 1
ATOM 1326 O O . GLU A 1 177 ? 3.643 13.666 -2.012 1.00 90.25 177 GLU A O 1
ATOM 1331 N N . THR A 1 178 ? 3.530 15.409 -3.415 1.00 94.38 178 THR A N 1
ATOM 1332 C CA . THR A 1 178 ? 2.442 14.845 -4.223 1.00 94.38 178 THR A CA 1
ATOM 1333 C C . THR A 1 178 ? 2.886 13.562 -4.923 1.00 94.38 178 THR A C 1
ATOM 1335 O O . THR A 1 178 ? 2.144 12.586 -4.924 1.00 94.38 178 THR A O 1
ATOM 1338 N N . GLN A 1 179 ? 4.109 13.508 -5.452 1.00 94.00 179 GLN A N 1
ATOM 1339 C CA . GLN A 1 179 ? 4.646 12.315 -6.105 1.00 94.00 179 GLN A CA 1
ATOM 1340 C C . GLN A 1 179 ? 4.734 11.123 -5.144 1.00 94.00 179 GLN A C 1
ATOM 1342 O O . GLN A 1 179 ? 4.293 10.029 -5.487 1.00 94.00 179 GLN A O 1
ATOM 1347 N N . 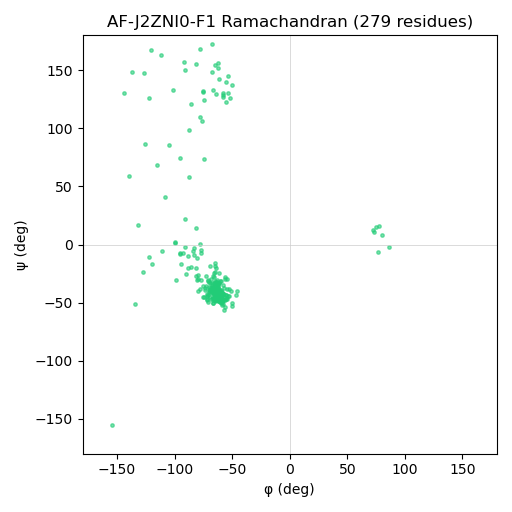VAL A 1 180 ? 5.240 11.326 -3.922 1.00 92.75 180 VAL A N 1
ATOM 1348 C CA . VAL A 1 180 ? 5.293 10.279 -2.881 1.00 92.75 180 VAL A CA 1
ATOM 1349 C C . VAL A 1 180 ? 3.892 9.740 -2.572 1.00 92.75 180 VAL A C 1
ATOM 1351 O O . VAL A 1 180 ? 3.687 8.531 -2.456 1.00 92.75 180 VAL A O 1
ATOM 1354 N N . ARG A 1 181 ? 2.908 10.635 -2.483 1.00 95.94 181 ARG A N 1
ATOM 1355 C CA . ARG A 1 181 ? 1.500 10.312 -2.217 1.00 95.94 181 ARG A CA 1
ATOM 1356 C C . ARG A 1 181 ? 0.862 9.530 -3.362 1.00 95.94 181 ARG A C 1
ATOM 1358 O O . ARG A 1 181 ? 0.238 8.498 -3.133 1.00 95.94 181 ARG A O 1
ATOM 1365 N N . VAL A 1 182 ? 1.077 9.965 -4.598 1.00 97.69 182 VAL A N 1
ATOM 1366 C CA . VAL A 1 182 ? 0.581 9.287 -5.801 1.00 97.69 182 VAL A CA 1
ATOM 1367 C C . VAL A 1 182 ? 1.222 7.902 -5.954 1.00 97.69 182 VAL A C 1
ATOM 1369 O O . VAL A 1 182 ? 0.511 6.942 -6.240 1.00 97.69 182 VAL A O 1
ATOM 1372 N N . LEU A 1 183 ? 2.521 7.752 -5.669 1.00 96.25 183 LEU A N 1
ATOM 1373 C CA . LEU A 1 183 ? 3.201 6.448 -5.638 1.00 96.25 183 LEU A CA 1
ATOM 1374 C C . LEU A 1 183 ? 2.597 5.504 -4.586 1.00 96.25 183 LEU A C 1
ATOM 1376 O O . LEU A 1 183 ? 2.373 4.322 -4.865 1.00 96.25 183 LEU A O 1
ATOM 1380 N N . ARG A 1 184 ? 2.264 6.023 -3.396 1.00 95.44 184 ARG A N 1
ATOM 1381 C CA . ARG A 1 184 ? 1.562 5.254 -2.355 1.00 95.44 184 ARG A CA 1
ATOM 1382 C C . ARG A 1 184 ? 0.184 4.780 -2.825 1.00 95.44 184 ARG A C 1
ATOM 1384 O O . ARG A 1 184 ? -0.181 3.634 -2.585 1.00 95.44 184 ARG A O 1
ATOM 1391 N N . GLY A 1 185 ? -0.562 5.630 -3.530 1.00 97.31 185 GLY A N 1
ATOM 1392 C CA . GLY A 1 185 ? -1.846 5.256 -4.126 1.00 97.31 185 GLY A CA 1
ATOM 1393 C C . GLY A 1 185 ? -1.702 4.218 -5.245 1.00 97.31 185 GLY A C 1
ATOM 1394 O O . GLY A 1 185 ? -2.403 3.203 -5.240 1.00 97.31 185 GLY A O 1
ATOM 1395 N N . LEU A 1 186 ? -0.74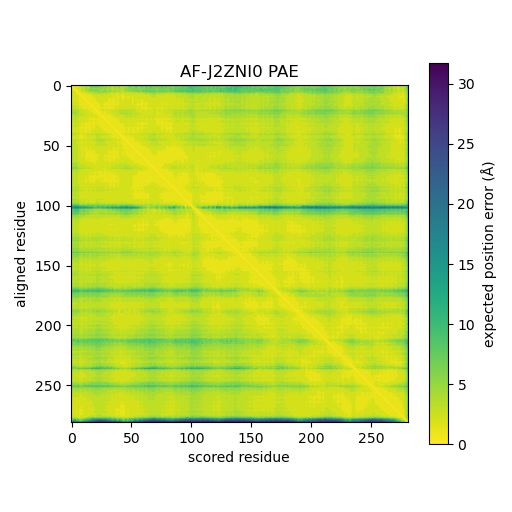5 4.409 -6.162 1.00 97.38 186 LEU A N 1
ATOM 1396 C CA . LEU A 1 186 ? -0.463 3.477 -7.261 1.00 97.38 186 LEU A CA 1
ATOM 1397 C C . LEU A 1 186 ? -0.216 2.064 -6.726 1.00 97.38 186 LEU A C 1
ATOM 1399 O O . LEU A 1 186 ? -0.823 1.114 -7.219 1.00 97.38 186 LEU A O 1
ATOM 1403 N N . THR A 1 187 ? 0.611 1.957 -5.683 1.00 93.94 187 THR A N 1
ATOM 1404 C CA . THR A 1 187 ? 1.024 0.695 -5.049 1.00 93.94 187 THR A CA 1
ATOM 1405 C C . THR A 1 187 ? 0.023 0.146 -4.024 1.00 93.94 187 THR A C 1
ATOM 1407 O O . THR A 1 187 ? 0.197 -0.974 -3.542 1.00 93.94 187 THR A O 1
ATOM 1410 N N . SER A 1 188 ? -1.075 0.859 -3.744 1.00 94.44 188 SER A N 1
ATOM 1411 C CA . SER A 1 188 ? -2.197 0.368 -2.932 1.00 94.44 188 SER A CA 1
ATOM 1412 C C . SER A 1 188 ? -3.038 -0.642 -3.722 1.00 94.44 188 SER A C 1
ATOM 1414 O O . SER A 1 188 ? -4.114 -0.340 -4.242 1.00 94.44 188 SER A O 1
ATOM 1416 N N . VAL A 1 189 ? -2.492 -1.849 -3.890 1.00 94.19 189 VAL A N 1
ATOM 1417 C CA . VAL A 1 189 ? -3.054 -2.908 -4.747 1.00 94.19 189 VAL A CA 1
ATOM 1418 C C . VAL A 1 189 ? -3.137 -4.265 -4.061 1.00 94.19 189 VAL A C 1
ATOM 1420 O O . VAL A 1 189 ? -3.330 -5.269 -4.731 1.00 94.19 189 VAL A O 1
ATOM 1423 N N . GLU A 1 190 ? -3.038 -4.322 -2.731 1.00 92.94 190 GLU A N 1
ATOM 1424 C CA . GLU A 1 190 ? -3.100 -5.574 -1.955 1.00 92.94 190 GLU A CA 1
ATOM 1425 C C . GLU A 1 190 ? -4.253 -6.501 -2.395 1.00 92.94 190 GLU A C 1
ATOM 1427 O O . GLU A 1 190 ? -4.076 -7.711 -2.525 1.00 92.94 190 GLU A O 1
ATOM 1432 N N . ARG A 1 191 ? -5.417 -5.911 -2.696 1.00 93.94 191 ARG A N 1
ATOM 1433 C CA . ARG A 1 191 ? -6.640 -6.610 -3.126 1.00 93.94 191 ARG A CA 1
ATOM 1434 C C . ARG A 1 191 ? -6.648 -7.005 -4.605 1.00 93.94 191 ARG A C 1
ATOM 1436 O O . ARG A 1 191 ? -7.327 -7.959 -4.975 1.00 93.94 191 ARG A O 1
ATOM 1443 N N . ARG A 1 192 ? -5.959 -6.236 -5.452 1.00 94.75 192 ARG A N 1
ATOM 1444 C CA . ARG A 1 192 ? -5.968 -6.333 -6.923 1.00 94.75 192 ARG A CA 1
ATOM 1445 C C . ARG A 1 192 ? -4.562 -6.126 -7.499 1.00 94.75 192 ARG A C 1
ATOM 1447 O O . ARG A 1 192 ? -4.340 -5.192 -8.273 1.00 94.75 192 ARG A O 1
ATOM 1454 N N . PRO A 1 193 ? -3.590 -6.966 -7.107 1.00 95.25 193 PRO A N 1
ATOM 1455 C CA . PRO A 1 193 ? -2.202 -6.820 -7.538 1.00 95.25 193 PRO A CA 1
ATOM 1456 C C . PRO A 1 193 ? -2.034 -7.126 -9.035 1.00 95.25 193 PRO A C 1
ATOM 1458 O O . PRO A 1 193 ? -1.068 -6.680 -9.645 1.00 95.25 193 PRO A O 1
ATOM 1461 N N . ASP A 1 194 ? -3.003 -7.830 -9.637 1.00 96.31 194 ASP A N 1
ATOM 1462 C CA . ASP A 1 194 ? -3.105 -8.096 -11.075 1.00 96.31 194 ASP A CA 1
ATOM 1463 C C . ASP A 1 194 ? -3.119 -6.811 -11.909 1.00 96.31 194 ASP A C 1
ATOM 1465 O O . ASP A 1 194 ? -2.593 -6.791 -13.019 1.00 96.31 194 ASP A O 1
ATOM 1469 N N . LEU A 1 195 ? -3.632 -5.711 -11.350 1.00 97.56 195 LEU A N 1
ATOM 1470 C CA . LEU A 1 195 ? -3.635 -4.412 -12.018 1.00 97.56 195 LEU A CA 1
ATOM 1471 C C . LEU A 1 195 ? -2.228 -3.852 -12.244 1.00 97.56 195 LEU A C 1
ATOM 1473 O O . LEU A 1 195 ? -2.079 -2.953 -13.065 1.00 97.56 195 LEU A O 1
ATOM 1477 N N . LEU A 1 196 ? -1.211 -4.354 -11.530 1.00 97.38 196 LEU A N 1
ATOM 1478 C CA . LEU A 1 196 ? 0.169 -3.918 -11.722 1.00 97.38 196 LEU A CA 1
ATOM 1479 C C . LEU A 1 196 ? 0.969 -4.761 -12.724 1.00 97.38 196 LEU A C 1
ATOM 1481 O O . LEU A 1 196 ? 2.086 -4.381 -13.068 1.00 97.38 196 LEU A O 1
ATOM 1485 N N . VAL A 1 197 ? 0.416 -5.876 -13.213 1.00 97.75 197 VAL A N 1
ATOM 1486 C CA . VAL A 1 197 ? 1.101 -6.790 -14.147 1.00 97.75 197 VAL A CA 1
ATOM 1487 C C . VAL A 1 197 ? 1.605 -6.083 -15.417 1.00 97.75 197 VAL A C 1
ATOM 1489 O O . VAL A 1 197 ? 2.783 -6.261 -15.731 1.00 97.75 197 VAL A O 1
ATOM 1492 N N . PRO A 1 198 ? 0.810 -5.239 -16.115 1.00 97.50 198 PRO A N 1
ATOM 1493 C CA . PRO A 1 198 ? 1.279 -4.549 -17.325 1.00 97.50 198 PRO A CA 1
ATOM 1494 C C . PRO A 1 198 ? 2.484 -3.632 -17.080 1.00 97.50 198 PRO A C 1
ATOM 1496 O O . PRO A 1 198 ? 3.369 -3.504 -17.926 1.00 97.50 198 PRO A O 1
ATOM 1499 N N . PHE A 1 199 ? 2.572 -3.046 -15.885 1.00 97.94 199 PHE A N 1
ATOM 1500 C CA . PHE A 1 199 ? 3.610 -2.072 -15.563 1.00 97.94 199 PHE A CA 1
ATOM 1501 C C . PHE A 1 199 ? 4.976 -2.701 -15.283 1.00 97.94 199 PHE A C 1
ATOM 1503 O O . PHE A 1 199 ? 5.960 -1.978 -15.176 1.00 97.94 199 PHE A O 1
ATOM 1510 N N . VAL A 1 200 ? 5.082 -4.034 -15.207 1.00 98.06 200 VAL A N 1
ATOM 1511 C CA . VAL A 1 200 ? 6.388 -4.708 -15.119 1.00 98.06 200 VAL A CA 1
ATOM 1512 C C . VAL A 1 200 ? 7.201 -4.462 -16.390 1.00 98.06 200 VAL A C 1
ATOM 1514 O O . VAL A 1 200 ? 8.372 -4.097 -16.297 1.00 98.06 200 VAL A O 1
ATOM 1517 N N . SER A 1 201 ? 6.584 -4.614 -17.568 1.00 96.50 201 SER A N 1
ATOM 1518 C CA . SER A 1 201 ? 7.226 -4.292 -18.849 1.00 96.50 201 SER A CA 1
ATOM 1519 C C . SER A 1 201 ? 7.365 -2.787 -19.055 1.00 96.50 201 SER A C 1
ATOM 1521 O O . SER A 1 201 ? 8.435 -2.329 -19.446 1.00 96.50 201 SER A O 1
ATOM 1523 N N . GLU A 1 202 ? 6.336 -1.999 -18.724 1.00 97.06 202 GLU A N 1
ATOM 1524 C CA . GLU A 1 202 ? 6.419 -0.539 -18.884 1.00 97.06 202 GLU A CA 1
ATOM 1525 C C . GLU A 1 202 ? 7.516 0.068 -18.003 1.00 97.06 202 GLU A C 1
ATOM 1527 O O . GLU A 1 202 ? 8.181 1.018 -18.411 1.00 97.06 202 GLU A O 1
ATOM 1532 N N . TYR A 1 203 ? 7.754 -0.498 -16.813 1.00 98.00 203 TYR A N 1
ATOM 1533 C CA . TYR A 1 203 ? 8.842 -0.075 -15.942 1.00 98.00 203 TYR A CA 1
ATOM 1534 C C . TYR A 1 203 ? 10.184 -0.182 -16.656 1.00 98.00 203 TYR A C 1
ATOM 1536 O O . TYR A 1 203 ? 10.878 0.825 -16.769 1.00 98.00 203 TYR A O 1
ATOM 1544 N N . VAL A 1 204 ? 10.539 -1.370 -17.164 1.00 97.19 204 VAL A N 1
ATOM 1545 C CA . VAL A 1 204 ? 11.844 -1.584 -17.813 1.00 97.19 204 VAL A CA 1
ATOM 1546 C C . VAL A 1 204 ? 12.020 -0.743 -19.075 1.00 97.19 204 VAL A C 1
ATOM 1548 O O . VAL A 1 204 ? 13.134 -0.292 -19.333 1.00 97.19 204 VAL A O 1
ATOM 1551 N N . GLU A 1 205 ? 10.942 -0.465 -19.810 1.00 96.19 205 GLU A N 1
ATOM 1552 C CA . GLU A 1 205 ? 10.958 0.453 -20.957 1.00 96.19 205 GLU A CA 1
ATOM 1553 C C . GLU A 1 205 ? 11.161 1.921 -20.540 1.00 96.19 205 GLU A C 1
ATOM 1555 O O . GLU A 1 205 ? 11.817 2.689 -21.248 1.00 96.19 205 GLU A O 1
ATOM 1560 N N . ALA A 1 206 ? 10.644 2.322 -19.375 1.00 96.56 206 ALA A N 1
ATOM 1561 C CA . ALA A 1 206 ? 10.726 3.694 -18.884 1.00 96.56 206 ALA A CA 1
ATOM 1562 C C . ALA A 1 206 ? 12.069 4.044 -18.214 1.00 96.56 206 ALA A C 1
ATOM 1564 O O . ALA A 1 206 ? 12.388 5.235 -18.111 1.00 96.56 206 ALA A O 1
ATOM 1565 N N . ILE A 1 207 ? 12.859 3.053 -17.764 1.00 97.06 207 ILE A N 1
ATOM 1566 C CA . ILE A 1 207 ? 14.064 3.269 -16.936 1.00 97.06 207 ILE A CA 1
ATOM 1567 C C . ILE A 1 207 ? 15.009 4.322 -17.540 1.00 97.06 207 ILE A C 1
ATOM 1569 O O . ILE A 1 207 ? 15.374 5.291 -16.866 1.00 97.06 207 ILE A O 1
ATOM 1573 N N . ASP A 1 208 ? 15.399 4.155 -18.806 1.00 95.62 208 ASP A N 1
ATOM 1574 C CA . ASP A 1 208 ? 16.405 5.017 -19.440 1.00 95.62 208 ASP A CA 1
ATOM 1575 C C . ASP A 1 208 ? 15.891 6.441 -19.671 1.00 95.62 208 ASP A C 1
ATOM 1577 O O . ASP A 1 208 ? 16.622 7.424 -19.489 1.00 95.62 208 ASP A O 1
ATOM 1581 N N . SER A 1 209 ? 14.612 6.567 -20.035 1.00 94.56 209 SER A N 1
ATOM 1582 C CA . SER A 1 209 ? 13.958 7.863 -20.221 1.00 94.56 209 SER A CA 1
ATOM 1583 C C . SER A 1 209 ? 13.883 8.629 -18.900 1.00 94.56 209 SER A C 1
ATOM 1585 O O . SER A 1 209 ? 14.284 9.793 -18.825 1.00 94.56 209 SER A O 1
ATOM 1587 N N . LEU A 1 210 ? 13.457 7.968 -17.822 1.00 94.69 210 LEU A N 1
ATOM 1588 C CA . LEU A 1 210 ? 13.386 8.569 -16.489 1.00 94.69 210 LEU A CA 1
ATOM 1589 C C . LEU A 1 210 ? 14.765 8.988 -15.977 1.00 94.69 210 LEU A C 1
ATOM 1591 O O . LEU A 1 210 ? 14.918 10.084 -15.439 1.00 94.69 210 LEU A O 1
ATOM 1595 N N . TRP A 1 211 ? 15.782 8.150 -16.181 1.00 95.69 211 TRP A N 1
ATOM 1596 C CA . TRP A 1 211 ? 17.144 8.463 -15.759 1.00 95.69 211 TRP A CA 1
ATOM 1597 C C . TRP A 1 211 ? 17.742 9.658 -16.507 1.00 95.69 211 TRP A C 1
ATOM 1599 O O . TRP A 1 211 ? 18.429 10.485 -15.909 1.00 95.69 211 TRP A O 1
ATOM 1609 N N . SER A 1 212 ? 17.500 9.752 -17.816 1.00 93.38 212 SER A N 1
ATOM 1610 C CA . SER A 1 212 ? 18.079 10.803 -18.660 1.00 93.38 212 SER A CA 1
ATOM 1611 C C . SER A 1 212 ? 17.327 12.136 -18.597 1.00 93.38 212 SER A C 1
ATOM 1613 O O . SER A 1 212 ? 17.944 13.181 -18.807 1.00 93.38 212 SER A O 1
ATOM 1615 N N . SER A 1 213 ? 16.023 12.121 -18.301 1.00 90.44 213 SER A N 1
ATOM 1616 C CA . SER A 1 213 ? 15.165 13.316 -18.306 1.00 90.44 213 SER A CA 1
ATOM 1617 C C . SER A 1 213 ? 15.004 13.992 -16.943 1.00 90.44 213 SER A C 1
ATOM 1619 O O . SER A 1 213 ? 14.575 15.147 -16.882 1.00 90.44 213 SER A O 1
ATOM 1621 N N . ARG A 1 214 ? 15.330 13.309 -15.838 1.00 87.75 214 ARG A N 1
ATOM 1622 C CA . ARG A 1 214 ? 15.110 13.811 -14.475 1.00 87.75 214 ARG A CA 1
ATOM 1623 C C . ARG A 1 214 ? 16.427 14.119 -13.760 1.00 87.75 214 ARG A C 1
ATOM 1625 O O . ARG A 1 214 ? 17.502 13.664 -14.139 1.00 87.75 214 ARG A O 1
ATOM 1632 N N . THR A 1 215 ? 16.350 14.898 -12.679 1.00 89.62 215 THR A N 1
ATOM 1633 C CA . THR A 1 215 ? 17.489 15.022 -11.757 1.00 89.62 215 THR A CA 1
ATOM 1634 C C . THR A 1 215 ? 17.761 13.671 -11.095 1.00 89.62 215 THR A C 1
ATOM 1636 O O . THR A 1 215 ? 16.843 12.871 -10.933 1.00 89.62 215 THR A O 1
ATOM 1639 N N . PHE A 1 216 ? 18.999 13.431 -10.659 1.00 88.19 216 PHE A N 1
ATOM 1640 C CA . PHE A 1 216 ? 19.386 12.166 -10.021 1.00 88.19 216 PHE A CA 1
ATOM 1641 C C . PHE A 1 216 ? 18.428 11.746 -8.893 1.00 88.19 216 PHE A C 1
ATOM 1643 O O . PHE A 1 216 ? 17.912 10.635 -8.913 1.00 88.19 216 PHE A O 1
ATOM 1650 N N . HIS A 1 217 ? 18.134 12.651 -7.953 1.00 87.25 217 HIS A N 1
ATOM 1651 C CA . HIS A 1 217 ? 17.231 12.365 -6.833 1.00 87.25 217 HIS A CA 1
ATOM 1652 C C . HIS A 1 217 ? 15.795 12.068 -7.285 1.00 87.25 217 HIS A C 1
ATOM 1654 O O . HIS A 1 217 ? 15.132 11.208 -6.716 1.00 87.25 217 HIS A O 1
ATOM 1660 N N . MET A 1 218 ? 15.311 12.765 -8.315 1.00 87.31 218 MET A N 1
ATOM 1661 C CA . MET A 1 218 ? 13.973 12.542 -8.861 1.00 87.31 218 MET A CA 1
ATOM 1662 C C . MET A 1 218 ? 13.887 11.184 -9.569 1.00 87.31 218 MET A C 1
ATOM 1664 O O . MET A 1 218 ? 12.939 10.436 -9.339 1.00 87.31 218 MET A O 1
ATOM 1668 N N . ALA A 1 219 ? 14.890 10.851 -10.389 1.00 91.75 219 ALA A N 1
ATOM 1669 C CA . ALA A 1 219 ? 14.991 9.558 -11.057 1.00 91.75 219 ALA A CA 1
ATOM 1670 C C . ALA A 1 219 ? 15.079 8.416 -10.038 1.00 91.75 219 ALA A C 1
ATOM 1672 O O . ALA A 1 219 ? 14.344 7.446 -10.156 1.00 91.75 219 ALA A O 1
ATOM 1673 N N . GLU A 1 220 ? 15.922 8.544 -9.010 1.00 92.56 220 GLU A N 1
ATOM 1674 C CA . GLU A 1 220 ? 16.052 7.545 -7.945 1.00 92.56 220 GLU A CA 1
ATOM 1675 C C . GLU A 1 220 ? 14.720 7.304 -7.223 1.00 92.56 220 GLU A C 1
ATOM 1677 O O . GLU A 1 220 ? 14.292 6.154 -7.100 1.00 92.56 220 GLU A O 1
ATOM 1682 N N . ASN A 1 221 ? 14.024 8.372 -6.822 1.00 90.38 221 ASN A N 1
ATOM 1683 C CA . ASN A 1 221 ? 12.729 8.262 -6.150 1.00 90.38 221 ASN A CA 1
ATOM 1684 C C . ASN A 1 221 ? 11.658 7.618 -7.045 1.00 90.38 221 ASN A C 1
ATOM 1686 O O . ASN A 1 221 ? 10.913 6.759 -6.576 1.00 90.38 221 ASN A O 1
ATOM 1690 N N . LEU A 1 222 ? 11.577 8.008 -8.323 1.00 92.94 222 LEU A N 1
ATOM 1691 C CA . LEU A 1 222 ? 10.618 7.428 -9.271 1.00 92.94 222 LEU A CA 1
ATOM 1692 C C . LEU A 1 222 ? 10.930 5.964 -9.563 1.00 92.94 222 LEU A C 1
ATOM 1694 O O . LEU A 1 222 ? 10.050 5.123 -9.448 1.00 92.94 222 LEU A O 1
ATOM 1698 N N . LEU A 1 223 ? 12.177 5.640 -9.900 1.00 95.69 223 LEU A N 1
ATOM 1699 C CA . LEU A 1 223 ? 12.573 4.277 -10.249 1.00 95.69 223 LEU A CA 1
ATOM 1700 C C . LEU A 1 223 ? 12.446 3.318 -9.065 1.00 95.69 223 LEU A C 1
ATOM 1702 O O . LEU A 1 223 ? 12.141 2.145 -9.268 1.00 95.69 223 LEU A O 1
ATOM 1706 N N . THR A 1 224 ? 12.647 3.799 -7.839 1.00 93.88 224 THR A N 1
ATOM 1707 C CA . THR A 1 224 ? 12.410 2.992 -6.635 1.00 93.88 224 THR A CA 1
ATOM 1708 C C . THR A 1 224 ? 10.914 2.846 -6.358 1.00 93.88 224 THR A C 1
ATOM 1710 O O . THR A 1 224 ? 10.445 1.749 -6.086 1.00 93.88 224 THR A O 1
ATOM 1713 N N . GLY A 1 225 ? 10.145 3.935 -6.448 1.00 93.12 225 GLY A N 1
ATOM 1714 C CA . GLY A 1 225 ? 8.724 3.928 -6.093 1.00 93.12 225 GLY A CA 1
ATOM 1715 C C . GLY A 1 225 ? 7.795 3.289 -7.129 1.00 93.12 225 GLY A C 1
ATOM 1716 O O . GLY A 1 225 ? 6.750 2.764 -6.755 1.00 93.12 225 GLY A O 1
ATOM 1717 N N . LEU A 1 226 ? 8.136 3.354 -8.420 1.00 95.75 226 LEU A N 1
ATOM 1718 C CA . LEU A 1 226 ? 7.347 2.752 -9.503 1.00 95.75 226 LEU A CA 1
ATOM 1719 C C . LEU A 1 226 ? 7.471 1.227 -9.514 1.00 95.75 226 LEU A C 1
ATOM 1721 O O . LEU A 1 226 ? 6.554 0.541 -9.966 1.00 95.75 226 LEU A O 1
ATOM 1725 N N . TRP A 1 227 ? 8.591 0.690 -9.022 1.00 96.50 227 TRP A N 1
ATOM 1726 C CA . TRP A 1 227 ? 8.763 -0.749 -8.933 1.00 96.50 227 TRP A CA 1
ATOM 1727 C C . TRP A 1 227 ? 7.934 -1.32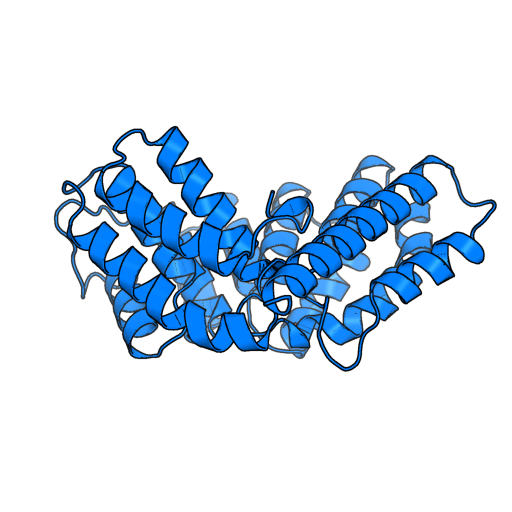0 -7.783 1.00 96.50 227 TRP A C 1
ATOM 1729 O O . TRP A 1 227 ? 8.081 -0.927 -6.627 1.00 96.50 227 TRP A O 1
ATOM 1739 N N . SER A 1 228 ? 7.076 -2.290 -8.093 1.00 94.38 228 SER A N 1
ATOM 1740 C CA . SER A 1 228 ? 6.233 -2.957 -7.105 1.00 94.38 228 SER A CA 1
ATOM 1741 C C . SER A 1 228 ? 6.483 -4.455 -7.104 1.00 94.38 228 SER A C 1
ATOM 1743 O O . SER A 1 228 ? 6.317 -5.128 -8.118 1.00 94.38 228 SER A O 1
ATOM 1745 N N . CYS A 1 229 ? 6.798 -5.001 -5.929 1.00 95.38 229 CYS A N 1
ATOM 1746 C CA . CYS A 1 229 ? 6.915 -6.447 -5.744 1.00 95.38 229 CYS A CA 1
ATOM 1747 C C . CYS A 1 229 ? 5.551 -7.153 -5.612 1.00 95.38 229 CYS A C 1
ATOM 1749 O O . CYS A 1 229 ? 5.512 -8.370 -5.444 1.00 95.38 229 CYS A O 1
ATOM 1751 N N . ALA A 1 230 ? 4.428 -6.426 -5.677 1.00 94.75 230 ALA A N 1
ATOM 1752 C CA . ALA A 1 230 ? 3.089 -7.008 -5.538 1.00 94.75 230 ALA A CA 1
ATOM 1753 C C . ALA A 1 230 ? 2.737 -7.998 -6.665 1.00 94.75 230 ALA A C 1
ATOM 1755 O O . ALA A 1 230 ? 1.843 -8.828 -6.494 1.00 94.75 230 ALA A O 1
ATOM 1756 N N . THR A 1 231 ? 3.435 -7.914 -7.802 1.00 96.06 231 THR A N 1
ATOM 1757 C CA . THR A 1 231 ? 3.248 -8.784 -8.971 1.00 96.06 231 THR A CA 1
ATOM 1758 C C . THR A 1 231 ? 3.987 -10.119 -8.868 1.00 96.06 231 THR A C 1
ATOM 1760 O O . THR A 1 231 ? 3.763 -11.007 -9.688 1.00 96.06 231 THR A O 1
ATOM 1763 N N . VAL A 1 232 ? 4.850 -10.299 -7.861 1.00 96.50 232 VAL A N 1
ATOM 1764 C CA . VAL A 1 232 ? 5.577 -11.557 -7.649 1.00 96.50 232 VAL A CA 1
ATOM 1765 C C . VAL A 1 232 ? 4.596 -12.689 -7.340 1.00 96.50 232 VAL A C 1
ATOM 1767 O O . VAL A 1 232 ? 3.736 -12.561 -6.466 1.00 96.50 232 VAL A O 1
ATOM 1770 N N . GLY A 1 233 ? 4.745 -13.802 -8.063 1.00 93.00 233 GLY A N 1
ATOM 1771 C CA . GLY A 1 233 ? 3.894 -14.985 -7.925 1.00 93.00 233 GLY A CA 1
ATOM 1772 C C . GLY A 1 233 ? 2.540 -14.884 -8.637 1.00 93.00 233 GLY A C 1
ATOM 1773 O O . GLY A 1 233 ? 1.693 -15.752 -8.428 1.00 93.00 233 GLY A O 1
ATOM 1774 N N . LEU A 1 234 ? 2.311 -13.843 -9.448 1.00 95.06 234 LEU A N 1
ATOM 1775 C CA . LEU A 1 234 ? 1.149 -13.751 -10.335 1.00 95.06 234 LEU A CA 1
ATOM 1776 C C . LEU A 1 234 ? 1.448 -14.326 -11.719 1.00 95.06 234 LEU A C 1
ATOM 1778 O O . LEU A 1 234 ? 2.561 -14.215 -12.228 1.00 95.06 234 LEU A O 1
ATOM 1782 N N . ASP A 1 235 ? 0.413 -14.860 -12.359 1.00 93.06 235 ASP A N 1
ATOM 1783 C CA . ASP A 1 235 ? 0.464 -15.206 -13.775 1.00 93.06 235 ASP A CA 1
ATOM 1784 C C . ASP A 1 235 ? 0.578 -13.940 -14.643 1.00 93.06 235 ASP A C 1
ATOM 1786 O O . ASP A 1 235 ? 0.037 -12.882 -14.313 1.00 93.06 235 ASP A O 1
ATOM 1790 N N . GLY A 1 236 ? 1.248 -14.056 -15.791 1.00 91.38 236 GLY A N 1
ATOM 1791 C CA . GLY A 1 236 ? 1.344 -12.977 -16.782 1.00 91.38 236 GLY A CA 1
ATOM 1792 C C . GLY A 1 236 ? 2.477 -11.972 -16.560 1.00 91.38 236 GLY A C 1
ATOM 1793 O O . GLY A 1 236 ? 2.668 -11.106 -17.409 1.00 91.38 236 GLY A O 1
ATOM 1794 N N . ALA A 1 237 ? 3.262 -12.106 -15.487 1.00 92.31 237 ALA A N 1
ATOM 1795 C CA . ALA A 1 237 ? 4.498 -11.354 -15.282 1.00 92.31 237 ALA A CA 1
ATOM 1796 C C . ALA A 1 237 ? 5.621 -12.249 -14.743 1.00 92.31 237 ALA A C 1
ATOM 1798 O O . ALA A 1 237 ? 5.384 -13.152 -13.947 1.00 92.31 237 ALA A O 1
ATOM 1799 N N . ASP A 1 238 ? 6.860 -11.928 -15.118 1.00 96.38 238 ASP A N 1
ATOM 1800 C CA . ASP A 1 238 ? 8.069 -12.406 -14.441 1.00 96.38 238 ASP A CA 1
ATOM 1801 C C . ASP A 1 238 ? 8.928 -11.189 -14.052 1.00 96.38 238 ASP A C 1
ATOM 1803 O O . ASP A 1 238 ? 9.783 -10.744 -14.827 1.00 96.38 238 ASP A O 1
ATOM 1807 N N . PRO A 1 239 ? 8.669 -10.587 -12.873 1.00 97.38 239 PRO A N 1
ATOM 1808 C CA . PRO A 1 239 ? 9.356 -9.368 -12.457 1.00 97.38 239 PRO A CA 1
ATOM 1809 C C . PRO A 1 239 ? 10.870 -9.561 -12.288 1.00 97.38 239 PRO A C 1
ATOM 1811 O O . PRO A 1 239 ? 11.637 -8.631 -12.529 1.00 97.38 239 PRO A O 1
ATOM 1814 N N . ALA A 1 240 ? 11.317 -10.762 -11.903 1.00 98.06 240 ALA A N 1
ATOM 1815 C CA . ALA A 1 240 ? 12.740 -11.050 -11.749 1.00 98.06 240 ALA A CA 1
ATOM 1816 C C . ALA A 1 240 ? 13.430 -11.107 -13.117 1.00 98.06 240 ALA A C 1
ATOM 1818 O O . ALA A 1 240 ? 14.422 -10.405 -13.321 1.00 98.06 240 ALA A O 1
ATOM 1819 N N . ALA A 1 241 ? 12.864 -11.858 -14.069 1.00 98.12 241 ALA A N 1
ATOM 1820 C CA . ALA A 1 241 ? 13.410 -11.950 -15.420 1.00 98.12 241 ALA A CA 1
ATOM 1821 C C . ALA A 1 241 ? 13.412 -10.593 -16.143 1.00 98.12 241 ALA A C 1
ATOM 1823 O O . ALA A 1 241 ? 14.361 -10.290 -16.866 1.00 98.12 241 ALA A O 1
ATOM 1824 N N . ALA A 1 242 ? 12.399 -9.747 -15.917 1.00 98.06 242 ALA A N 1
ATOM 1825 C CA . ALA A 1 242 ? 12.353 -8.399 -16.485 1.00 98.06 242 ALA A CA 1
ATOM 1826 C C . ALA A 1 242 ? 13.557 -7.545 -16.040 1.00 98.06 242 ALA A C 1
ATOM 1828 O O . ALA A 1 242 ? 14.266 -6.977 -16.876 1.00 98.06 242 ALA A O 1
ATOM 1829 N N . LEU A 1 243 ? 13.837 -7.493 -14.733 1.00 98.50 243 LEU A N 1
ATOM 1830 C CA . LEU A 1 243 ? 14.968 -6.724 -14.201 1.00 98.50 243 LEU A CA 1
ATOM 1831 C C . LEU A 1 243 ? 16.326 -7.345 -14.559 1.00 98.50 243 LEU A C 1
ATOM 1833 O O . LEU A 1 243 ? 17.281 -6.616 -14.833 1.00 98.50 243 LEU A O 1
ATOM 1837 N N . GLU A 1 244 ? 16.427 -8.676 -14.576 1.00 98.44 244 GLU A N 1
ATOM 1838 C CA . GLU A 1 244 ? 17.629 -9.395 -15.017 1.00 98.44 244 GLU A CA 1
ATOM 1839 C C . GLU A 1 244 ? 17.951 -9.083 -16.483 1.00 98.44 244 GLU A C 1
ATOM 1841 O O . GLU A 1 244 ? 19.069 -8.658 -16.787 1.00 98.44 244 GLU A O 1
ATOM 1846 N N . GLY A 1 245 ? 16.955 -9.172 -17.368 1.00 98.25 245 GLY A N 1
ATOM 1847 C CA . GLY A 1 245 ? 17.097 -8.835 -18.784 1.00 98.25 245 GLY A CA 1
ATOM 1848 C C . GLY A 1 245 ? 17.519 -7.381 -19.007 1.00 98.25 245 GLY A C 1
ATOM 1849 O O . GLY A 1 245 ? 18.399 -7.105 -19.833 1.00 98.25 245 GLY A O 1
ATOM 1850 N N . TRP A 1 246 ? 16.976 -6.438 -18.227 1.00 98.38 246 TRP A N 1
ATOM 1851 C CA . TRP A 1 246 ? 17.436 -5.048 -18.267 1.00 98.38 246 TRP A CA 1
ATOM 1852 C C . TRP A 1 246 ? 18.907 -4.927 -17.826 1.00 98.38 246 TRP A C 1
ATOM 1854 O O . TRP A 1 246 ? 19.719 -4.299 -18.507 1.00 98.38 246 TRP A O 1
ATOM 1864 N N . LEU A 1 247 ? 19.302 -5.578 -16.726 1.00 98.31 247 LEU A N 1
ATOM 1865 C CA . LEU A 1 247 ? 20.676 -5.525 -16.208 1.00 98.31 247 LEU A CA 1
ATOM 1866 C C . LEU A 1 247 ? 21.714 -6.145 -17.153 1.00 98.31 247 LEU A C 1
ATOM 1868 O O . LEU A 1 247 ? 22.857 -5.665 -17.177 1.00 98.31 247 LEU A O 1
ATOM 1872 N N . GLU A 1 248 ? 21.348 -7.189 -17.893 1.00 97.94 248 GLU A N 1
ATOM 1873 C CA . GLU A 1 248 ? 22.195 -7.838 -18.899 1.00 97.94 248 GLU A CA 1
ATOM 1874 C C . GLU A 1 248 ? 22.374 -6.958 -20.138 1.00 97.94 248 GLU A C 1
ATOM 1876 O O . GLU A 1 248 ? 23.506 -6.712 -20.566 1.00 97.94 248 GLU A O 1
ATOM 1881 N N . SER A 1 249 ? 21.275 -6.414 -20.665 1.00 97.50 249 SER A N 1
ATOM 1882 C CA . SER A 1 249 ? 21.296 -5.525 -21.835 1.00 97.50 249 SER A CA 1
ATOM 1883 C C . SER A 1 249 ? 21.990 -4.181 -21.566 1.00 97.50 249 SER A C 1
ATOM 1885 O O . SER A 1 249 ? 22.599 -3.613 -22.471 1.00 97.50 249 SER A O 1
ATOM 1887 N N . HIS A 1 250 ? 22.001 -3.705 -20.315 1.00 97.38 250 HIS A N 1
ATOM 1888 C CA . HIS A 1 250 ? 22.543 -2.396 -19.927 1.00 97.38 250 HIS A CA 1
ATOM 1889 C C . HIS A 1 250 ? 23.861 -2.495 -19.147 1.00 97.38 250 HIS A C 1
ATOM 1891 O O . HIS A 1 250 ? 24.087 -1.771 -18.170 1.00 97.38 250 HIS A O 1
ATOM 1897 N N . ALA A 1 251 ? 24.767 -3.392 -19.557 1.00 95.12 251 ALA A N 1
ATOM 1898 C CA . ALA A 1 251 ? 26.046 -3.630 -18.872 1.00 95.12 251 ALA A CA 1
ATOM 1899 C C . ALA A 1 251 ? 26.906 -2.362 -18.681 1.00 95.12 251 ALA A C 1
ATOM 1901 O O . ALA A 1 251 ? 27.643 -2.274 -17.699 1.00 95.12 251 ALA A O 1
ATOM 1902 N N . GLN A 1 252 ? 26.779 -1.388 -19.590 1.00 95.62 252 GLN A N 1
ATOM 1903 C CA . GLN A 1 252 ? 27.519 -0.118 -19.589 1.00 95.62 252 GLN A CA 1
ATOM 1904 C C . GLN A 1 252 ? 26.724 1.074 -19.024 1.00 95.62 252 GLN A C 1
ATOM 1906 O O . GLN A 1 252 ? 27.230 2.195 -19.028 1.00 95.62 252 GLN A O 1
ATOM 1911 N N . ALA A 1 253 ? 25.491 0.868 -18.546 1.00 96.31 253 ALA A N 1
ATOM 1912 C CA . ALA A 1 253 ? 24.718 1.941 -17.924 1.00 96.31 253 ALA A CA 1
ATOM 1913 C C . ALA A 1 253 ? 25.409 2.475 -16.651 1.00 96.31 253 ALA A C 1
ATOM 1915 O O . ALA A 1 253 ? 26.178 1.743 -16.012 1.00 96.31 253 ALA A O 1
ATOM 1916 N N . PRO A 1 254 ? 25.131 3.728 -16.239 1.00 96.88 254 PRO A N 1
ATOM 1917 C CA . PRO A 1 254 ? 25.722 4.316 -15.041 1.00 96.88 254 PRO A CA 1
ATOM 1918 C C . PRO A 1 254 ? 25.587 3.412 -13.811 1.00 96.88 254 PRO A C 1
ATOM 1920 O O . PRO A 1 254 ? 24.527 2.842 -13.552 1.00 96.88 254 PRO A O 1
ATOM 1923 N N . ALA A 1 255 ? 26.654 3.307 -13.014 1.00 96.69 255 ALA A N 1
ATOM 1924 C CA . ALA A 1 255 ? 26.697 2.396 -11.867 1.00 96.69 255 ALA A CA 1
ATOM 1925 C C . ALA A 1 255 ? 25.564 2.649 -10.857 1.00 96.69 255 ALA A C 1
ATOM 1927 O O . ALA A 1 255 ? 25.002 1.700 -10.316 1.00 96.69 255 ALA A O 1
ATOM 1928 N N . ALA A 1 256 ? 25.200 3.916 -10.641 1.00 95.75 256 ALA A N 1
ATOM 1929 C CA . ALA A 1 256 ? 24.105 4.283 -9.751 1.00 95.75 256 ALA A CA 1
ATOM 1930 C C . ALA A 1 256 ? 22.729 3.845 -10.283 1.00 95.75 256 ALA A C 1
ATOM 1932 O O . ALA A 1 256 ? 21.924 3.347 -9.506 1.00 95.75 256 ALA A O 1
ATOM 1933 N N . LEU A 1 257 ? 22.491 3.938 -11.596 1.00 97.31 257 LEU A N 1
ATOM 1934 C CA . LEU A 1 257 ? 21.265 3.428 -12.211 1.00 97.31 257 LEU A CA 1
ATOM 1935 C C . LEU A 1 257 ? 21.181 1.903 -12.080 1.00 97.31 257 LEU A C 1
ATOM 1937 O O . LEU A 1 257 ? 20.186 1.357 -11.612 1.00 97.31 257 LEU A O 1
ATOM 1941 N N . ARG A 1 258 ? 22.277 1.207 -12.412 1.00 97.94 258 ARG A N 1
ATOM 1942 C CA . ARG A 1 258 ? 22.371 -0.253 -12.259 1.00 97.94 258 ARG A CA 1
ATOM 1943 C C . ARG A 1 258 ? 22.181 -0.697 -10.808 1.00 97.94 258 ARG A C 1
ATOM 1945 O O . ARG A 1 258 ? 21.692 -1.799 -10.592 1.00 97.94 258 ARG A O 1
ATOM 1952 N N . ARG A 1 259 ? 22.581 0.117 -9.824 1.00 97.75 259 ARG A N 1
ATOM 1953 C CA . ARG A 1 259 ? 22.356 -0.160 -8.398 1.00 97.75 259 ARG A CA 1
ATOM 1954 C C . ARG A 1 259 ? 20.862 -0.181 -8.068 1.00 97.75 259 ARG A C 1
ATOM 1956 O O . ARG A 1 259 ? 20.429 -1.162 -7.482 1.00 97.75 259 ARG A O 1
ATOM 1963 N N . ILE A 1 260 ? 20.094 0.823 -8.495 1.00 97.94 260 ILE A N 1
ATOM 1964 C CA . ILE A 1 260 ? 18.641 0.895 -8.242 1.00 97.94 260 ILE A CA 1
ATOM 1965 C C . ILE A 1 260 ? 17.937 -0.355 -8.788 1.00 97.94 260 ILE A C 1
ATOM 1967 O O . ILE A 1 260 ? 17.199 -1.027 -8.074 1.00 97.94 260 ILE A O 1
ATOM 1971 N N . VAL A 1 261 ? 18.238 -0.737 -10.033 1.00 98.25 261 VAL A N 1
ATOM 1972 C CA . VAL A 1 261 ? 17.627 -1.924 -10.659 1.00 98.25 261 VAL A CA 1
ATOM 1973 C C . VAL A 1 261 ? 18.036 -3.224 -9.948 1.00 98.25 261 VAL A C 1
ATOM 1975 O O . VAL A 1 261 ? 17.220 -4.131 -9.800 1.00 98.25 261 VAL A O 1
ATOM 1978 N N . ARG A 1 262 ? 19.280 -3.323 -9.453 1.00 98.44 262 ARG A N 1
ATOM 1979 C CA . ARG A 1 262 ? 19.723 -4.472 -8.639 1.00 98.44 262 ARG A CA 1
ATOM 1980 C C . ARG A 1 262 ? 19.011 -4.546 -7.294 1.00 98.44 262 ARG A C 1
ATOM 1982 O O . ARG A 1 262 ? 18.647 -5.640 -6.890 1.00 98.44 262 ARG A O 1
ATOM 1989 N N . GLU A 1 263 ? 18.815 -3.418 -6.619 1.00 98.25 263 GLU A N 1
ATOM 1990 C CA . GLU A 1 263 ? 18.094 -3.367 -5.341 1.00 98.25 263 GLU A CA 1
ATOM 1991 C C . GLU A 1 263 ? 16.635 -3.815 -5.527 1.00 98.25 263 GLU A C 1
ATOM 1993 O O . GLU A 1 263 ? 16.169 -4.700 -4.810 1.00 98.25 263 GLU A O 1
ATOM 1998 N N . ASN A 1 264 ? 15.970 -3.333 -6.582 1.00 98.12 264 ASN A N 1
ATOM 1999 C CA . ASN A 1 264 ? 14.629 -3.782 -6.969 1.00 98.12 264 ASN A CA 1
ATOM 2000 C C . ASN A 1 264 ? 14.575 -5.292 -7.276 1.00 98.12 264 ASN A C 1
ATOM 2002 O O . ASN A 1 264 ? 13.619 -5.979 -6.898 1.00 98.12 264 ASN A O 1
ATOM 2006 N N . LEU A 1 265 ? 15.612 -5.839 -7.923 1.00 98.50 265 LEU A N 1
ATOM 2007 C CA . LEU A 1 265 ? 15.724 -7.276 -8.197 1.00 98.50 265 LEU A CA 1
ATOM 2008 C C . LEU A 1 265 ? 15.938 -8.082 -6.912 1.00 98.50 265 LEU A C 1
ATOM 2010 O O . LEU A 1 265 ? 15.336 -9.144 -6.734 1.00 98.50 265 LEU A O 1
ATOM 2014 N N . ASP A 1 266 ? 16.773 -7.589 -6.002 1.00 98.19 266 ASP A N 1
ATOM 2015 C CA . ASP A 1 266 ? 17.035 -8.239 -4.720 1.00 98.19 266 ASP A CA 1
ATOM 2016 C C . ASP A 1 266 ? 15.774 -8.296 -3.848 1.00 98.19 266 ASP A C 1
ATOM 2018 O O . ASP A 1 266 ? 15.502 -9.338 -3.237 1.00 98.19 266 ASP A O 1
ATOM 2022 N N . ASP A 1 267 ? 14.969 -7.231 -3.839 1.00 97.31 267 ASP A N 1
ATOM 2023 C CA . ASP A 1 267 ? 13.676 -7.198 -3.151 1.00 97.31 267 ASP A CA 1
ATOM 2024 C C . ASP A 1 267 ? 12.637 -8.105 -3.820 1.00 97.31 267 ASP A C 1
ATOM 2026 O O . ASP A 1 267 ? 11.940 -8.857 -3.136 1.00 97.31 267 ASP A O 1
ATOM 2030 N N . THR A 1 268 ? 12.619 -8.160 -5.151 1.00 98.00 268 THR A N 1
ATOM 2031 C CA . THR A 1 268 ? 11.769 -9.087 -5.918 1.00 98.00 268 THR A CA 1
ATOM 2032 C C . THR A 1 268 ? 12.077 -10.545 -5.572 1.00 98.00 268 THR A C 1
ATOM 2034 O O . THR A 1 268 ? 11.191 -11.325 -5.215 1.00 98.00 268 THR A O 1
ATOM 2037 N N . ARG A 1 269 ? 13.362 -10.919 -5.585 1.00 97.69 269 ARG A N 1
ATOM 2038 C CA . ARG A 1 269 ? 13.822 -12.268 -5.214 1.00 97.69 269 ARG A CA 1
ATOM 2039 C C . ARG A 1 269 ? 13.549 -12.583 -3.747 1.00 97.69 269 ARG A C 1
ATOM 2041 O O . ARG A 1 269 ? 13.312 -13.736 -3.395 1.00 97.69 269 ARG A O 1
ATOM 2048 N N . ARG A 1 270 ? 13.611 -11.580 -2.872 1.00 96.94 270 ARG A N 1
ATOM 2049 C CA . ARG A 1 270 ? 13.282 -11.714 -1.449 1.00 96.94 270 ARG A CA 1
ATOM 2050 C C . ARG A 1 270 ? 11.808 -12.040 -1.249 1.00 96.94 270 ARG A C 1
ATOM 2052 O O . ARG A 1 270 ? 11.513 -12.969 -0.502 1.00 96.94 270 ARG A O 1
ATOM 2059 N N . VAL A 1 271 ? 10.914 -11.338 -1.941 1.00 97.00 271 VAL A N 1
ATOM 2060 C CA . VAL A 1 271 ? 9.479 -11.650 -1.928 1.00 97.00 271 VAL A CA 1
ATOM 2061 C C . VAL A 1 271 ? 9.229 -13.057 -2.468 1.00 97.00 271 VAL A C 1
ATOM 2063 O O . VAL A 1 271 ? 8.543 -13.831 -1.809 1.00 97.00 271 VAL A O 1
ATOM 2066 N N . ALA A 1 272 ? 9.866 -13.440 -3.580 1.00 96.38 272 ALA A N 1
ATOM 2067 C CA . ALA A 1 272 ? 9.730 -14.786 -4.141 1.00 96.38 272 ALA A CA 1
ATOM 2068 C C . ALA A 1 272 ? 10.169 -15.887 -3.155 1.00 96.38 272 ALA A C 1
ATOM 2070 O O . ALA A 1 272 ? 9.470 -16.884 -2.987 1.00 96.38 272 ALA A O 1
ATOM 2071 N N . ARG A 1 273 ? 11.292 -15.694 -2.443 1.00 96.56 273 ARG A N 1
ATOM 2072 C CA . ARG A 1 273 ? 11.736 -16.627 -1.387 1.00 96.56 273 ARG A CA 1
ATOM 2073 C C . ARG A 1 273 ? 10.749 -16.707 -0.223 1.00 96.56 273 ARG A C 1
ATOM 2075 O O . ARG A 1 273 ? 10.495 -17.801 0.268 1.00 96.56 273 ARG A O 1
ATOM 2082 N N . ALA A 1 274 ? 10.208 -15.571 0.218 1.00 96.31 274 ALA A N 1
ATOM 2083 C CA . ALA A 1 274 ? 9.224 -15.538 1.297 1.00 96.31 274 ALA A CA 1
ATOM 2084 C C . ALA A 1 274 ? 7.927 -16.268 0.903 1.00 96.31 274 ALA A C 1
ATOM 2086 O O . ALA A 1 274 ? 7.423 -17.070 1.684 1.00 96.31 274 ALA A O 1
ATOM 2087 N N . GLN A 1 275 ? 7.444 -16.063 -0.327 1.00 95.81 275 GLN A N 1
ATOM 2088 C CA . GLN A 1 275 ? 6.275 -16.769 -0.857 1.00 95.81 275 GLN A CA 1
ATOM 2089 C C . GLN A 1 275 ? 6.523 -18.280 -0.985 1.00 95.81 275 GLN A C 1
ATOM 2091 O O . GLN A 1 275 ? 5.656 -19.073 -0.627 1.00 95.81 275 GLN A O 1
ATOM 2096 N N . ALA A 1 276 ? 7.709 -18.698 -1.437 1.00 94.44 276 ALA A N 1
ATOM 2097 C CA . ALA A 1 276 ? 8.055 -20.117 -1.555 1.00 94.44 276 ALA A CA 1
ATOM 2098 C C . ALA A 1 276 ? 8.074 -20.845 -0.196 1.00 94.44 276 ALA A C 1
ATOM 2100 O O . ALA A 1 276 ? 7.688 -22.013 -0.120 1.00 94.44 276 ALA A O 1
ATOM 2101 N N . ALA A 1 277 ? 8.475 -20.157 0.879 1.00 94.44 277 ALA A N 1
ATOM 2102 C CA . ALA A 1 277 ? 8.469 -20.711 2.234 1.00 94.44 277 ALA A CA 1
ATOM 2103 C C . ALA A 1 277 ? 7.053 -21.017 2.757 1.00 94.44 277 ALA A C 1
ATOM 2105 O O . ALA A 1 277 ? 6.897 -21.881 3.611 1.00 94.44 277 ALA A O 1
ATOM 2106 N N . GLU A 1 278 ? 6.023 -20.346 2.234 1.00 91.12 278 GLU A N 1
ATOM 2107 C CA . GLU A 1 278 ? 4.619 -20.604 2.582 1.00 91.12 278 GLU A CA 1
ATOM 2108 C C . GLU A 1 278 ? 4.113 -21.938 2.014 1.00 91.12 278 GLU A C 1
ATOM 2110 O O . GLU A 1 278 ? 3.255 -22.589 2.596 1.00 91.12 278 GLU A O 1
ATOM 2115 N N . THR A 1 279 ? 4.653 -22.354 0.869 1.00 75.06 279 THR A N 1
ATOM 2116 C CA . THR A 1 279 ? 4.286 -23.609 0.195 1.00 75.06 279 THR A CA 1
ATOM 2117 C C . THR A 1 279 ? 5.153 -24.801 0.609 1.00 75.06 279 THR A C 1
ATOM 2119 O O . THR A 1 279 ? 4.959 -25.898 0.097 1.00 75.06 279 THR A O 1
ATOM 2122 N N . GLY A 1 280 ? 6.147 -24.577 1.472 1.00 62.81 280 GLY A N 1
ATOM 2123 C CA . GLY A 1 280 ? 7.227 -25.517 1.774 1.00 62.81 280 GLY A CA 1
ATOM 2124 C C . GLY A 1 280 ? 6.988 -26.489 2.934 1.00 62.81 280 GLY A C 1
ATOM 2125 O O . GLY A 1 280 ? 7.981 -26.965 3.483 1.00 62.81 280 GLY A O 1
ATOM 2126 N N . GLU A 1 281 ? 5.736 -26.771 3.315 1.00 43.62 281 GLU A N 1
ATOM 2127 C CA . GLU A 1 281 ? 5.389 -27.825 4.294 1.00 43.62 281 GLU A CA 1
ATOM 2128 C C . GLU A 1 281 ? 4.926 -29.129 3.628 1.00 43.62 281 GLU A C 1
ATOM 2130 O O . GLU A 1 281 ? 3.978 -29.091 2.811 1.00 43.62 281 GLU A O 1
#

Solvent-accessible surface area (backbone atoms only — not comparable to full-atom values): 14929 Å² total; per-residue (Å²): 83,41,74,74,31,75,32,33,35,68,60,51,45,54,52,49,60,57,48,60,77,77,60,79,55,57,71,60,51,55,55,45,52,55,49,44,50,45,28,59,44,41,24,35,43,68,70,61,32,67,69,46,40,52,61,48,26,52,51,35,46,54,50,29,71,70,36,62,64,59,34,69,62,23,54,55,28,48,51,49,25,22,68,46,36,75,45,72,70,49,44,52,50,42,48,20,49,68,73,63,76,48,78,54,71,57,64,76,78,45,76,68,52,42,50,48,36,49,33,19,34,11,35,62,60,77,44,53,69,72,59,44,51,55,50,34,69,71,35,78,49,73,68,31,51,30,51,36,45,14,31,54,18,10,34,76,43,64,68,37,40,51,52,42,49,48,48,67,75,69,44,87,80,64,51,69,70,44,47,56,32,30,39,52,11,56,67,44,24,68,90,52,29,73,69,50,35,71,49,53,60,52,47,68,69,42,49,64,57,43,56,73,75,39,55,71,72,56,25,51,53,47,63,57,54,71,57,66,57,48,38,61,89,42,89,92,49,57,67,54,60,52,44,49,52,50,54,63,76,44,72,82,53,58,70,71,60,53,46,55,51,47,52,54,36,52,52,38,52,31,34,49,40,10,25,50,30,59,70,68,122

Radius of gyration: 19.24 Å; Cα contacts (8 Å, |Δi|>4): 370; chains: 1; bounding box: 50×50×47 Å

InterPro domains:
  IPR024571 ERAP1-like C-terminal domain [PF11838] (1-270)

Sequence (281 aa):
MVRDGELAASHFLKAALQALDVEEHSSVIQGLLGRITTCLSAFLPPAVRRDLAPGTADRLLELARAAQAGSDKQLQLIRAVAAHAVTGEQLDVVAGFLEGTSALEGLDVDQDLRWDLLTGLVAAGRFGEERIHAEEARDRTTTGRERAAEARAAIPTPEAKEATWRALVDDASMPNETQVRVLRGLTSVERRPDLLVPFVSEYVEAIDSLWSSRTFHMAENLLTGLWSCATVGLDGADPAAALEGWLESHAQAPAALRRIVRENLDDTRRVARAQAAETGE

Organism: Actinomyces naeslundii (strain ATCC 12104 / DSM 43013 / CCUG 2238 / JCM 8349 / NCTC 10301 / Howell 279) (NCBI:txid1115803)

Nearest PDB structures (foldseek):
  7v9p-assembly2_B  TM=9.485E-01  e=3.876E-17  Saccharopolyspora erythraea NRRL 2338
  7v9p-assembly1_A  TM=9.478E-01  e=5.293E-17  Saccharopolyspora erythraea NRRL 2338
  7v9o-assembly1_A  TM=9.456E-01  e=1.289E-16  Saccharopolyspora erythraea NRRL 2338
  7v9q-assembly1_A  TM=9.422E-01  e=6.403E-16  Saccharopolyspora erythraea NRRL 2338
  8t41-assembly1_A  TM=9.438E-01  e=4.540E-15  Mycobacterium tuberculosis

pLDDT: mean 95.58, std 5.02, range [43.62, 98.81]

Foldseek 3Di:
DLLQLPDALVVLLVVLLVVLQPDQDLVVLLVSLVSNVCSLQFLAFLVRSVVCLQVSLVSLVVSLLPDDAQGSSNLSSLLSNLLRPADPVSLVLLVCLLVVNNDRHNDDCDLVNNLSSLLSCQLNVNDADVVLVVSCVVVVDPVSVLSSLLSQLSRQDLVSLVVLLCCLLPPPPQDPSSSVSSLNSSSSQSPPLVSCLVVLLVLLVSLVVLCVVDDPVSSLCSNLSSQYLSCQNPPNHDSLVSLVVSCVVPVPPDPSSSVSSVVSNSSNVSSNSSNVSNVVD

Mean predicted aligned error: 3.26 Å

Secondary structure (DSSP, 8-state):
-GGGTSS-HHHHHHHHHHHTTT---HHHHHHHHHHHHHIIIIIS-HHHHHHHHHHHHHHHHHHHHHSPTT-HHHHHHHHHHHHH--SHHHHHHHHHHHHTSSPPTT----HHHHHHHHHHHHHTTSS-HHHHHHHHHH--SHHHHHHHHHHHHH--SHHHHHHHHHHHHH-TTS-HHHHHHHHHHHT--TT-GGGGSTHHHHHHHHHHHHHHHS-HHHHHHHHHHH--GGGTT-TT--HHHHHHHHHHHTTTS-HHHHHHHHHHHHHHHHHHHHHHHHT--